Protein AF-A0A645FWE1-F1 (afdb_monomer_lite)

Foldseek 3Di:
DPDPPDPLLQAALVCVVPVDDDQLSVLSSVLSVLLCVQQPPCLSVVVCVVLPNVRSSVCNQVLNSDDPVSGDLQDDPLSVVLSSQSNDNDSVSHQPHPVSSVVSVVPDDWQKDWDADPVRAIWIDGPFWIKHWDWDDDPPQFTWIWIWIAGPPPRDIDTPVVLTDGRHHPVVNVVSVSVVSNVSGHD

InterPro domains:
  IPR011009 Protein kinase-like domain superfamily [SSF56112] (9-111)

pLDDT: mean 91.93, std 9.9, range [35.19, 98.38]

Sequence (187 aa):
MPNRLFYLPHVAPEVLRTGNVSVQTDIYQAGITAFRLLNGFGKIHDRFNSLGQAGFNRLIQQGKVIQSGDFFPFIPQSLKRVVKKAVHVDPASRFQSALEMRRALERLGYPGYWTCDSTGRFVGHNASYEFRFEAQPKGAGLFDFTAFKKNKATGRETRVGEYSTKNVLRRQSDELKRNFMQRVVTG

Secondary structure (DSSP, 8-state):
-----S-GGG--HHHHHH----HHHHHHHHHHHHHHHHH-SHHHHHHHHHHHHHHHHHHHHTT-SS-GGGS-TTS-HHHHHHHHHHT-SSGGGS-SSHHHHHHHHHT---SEEEEE-TTS-EEEEESSEEEEEEEEE-GGGEEEEEEEEEETTT--EEE-GGG-EEEEEHHHHHHHHHHHHHHHHH-

Structure (mmCIF, N/CA/C/O backbone):
data_AF-A0A645FWE1-F1
#
_entry.id   AF-A0A645FWE1-F1
#
loop_
_atom_site.group_PDB
_atom_site.id
_atom_site.type_symbol
_atom_site.label_atom_id
_atom_site.label_alt_id
_atom_site.label_comp_id
_atom_site.label_asym_id
_atom_site.label_entity_id
_atom_site.label_seq_id
_atom_site.pdbx_PDB_ins_code
_atom_site.Cartn_x
_atom_site.Cartn_y
_atom_site.Cartn_z
_atom_site.occupancy
_atom_site.B_iso_or_equiv
_atom_site.auth_seq_id
_atom_site.auth_comp_id
_atom_site.auth_asym_id
_atom_site.auth_atom_id
_atom_site.pdbx_PDB_model_num
ATOM 1 N N . MET A 1 1 ? 14.277 16.090 -33.000 1.00 35.19 1 MET A N 1
ATOM 2 C CA . MET A 1 1 ? 13.635 15.829 -31.691 1.00 35.19 1 MET A CA 1
ATOM 3 C C . MET A 1 1 ? 13.226 14.361 -31.671 1.00 35.19 1 MET A C 1
ATOM 5 O O . MET A 1 1 ? 12.405 14.017 -32.514 1.00 35.19 1 MET A O 1
ATOM 9 N N . PRO A 1 2 ? 13.779 13.462 -30.836 1.00 44.66 2 PRO A N 1
ATOM 10 C CA . PRO A 1 2 ? 13.262 12.103 -30.808 1.00 44.66 2 PRO A CA 1
ATOM 11 C C . PRO A 1 2 ? 11.881 12.079 -30.137 1.00 44.66 2 PRO A C 1
ATOM 13 O O . PRO A 1 2 ? 11.670 12.652 -29.069 1.00 44.66 2 PRO A O 1
ATOM 16 N N . ASN A 1 3 ? 10.961 11.430 -30.844 1.00 41.12 3 ASN A N 1
ATOM 17 C CA . ASN A 1 3 ? 9.559 11.147 -30.554 1.00 41.12 3 ASN A CA 1
ATOM 18 C C . ASN A 1 3 ? 9.250 10.856 -29.067 1.00 41.12 3 ASN A C 1
ATOM 20 O O . ASN A 1 3 ? 9.758 9.895 -28.486 1.00 41.12 3 ASN A O 1
ATOM 24 N N . ARG A 1 4 ? 8.348 11.641 -28.459 1.00 50.72 4 ARG A N 1
ATOM 25 C CA . ARG A 1 4 ? 7.748 11.367 -27.137 1.00 50.72 4 ARG A CA 1
ATOM 26 C C . ARG A 1 4 ? 6.701 10.248 -27.272 1.00 50.72 4 ARG A C 1
ATOM 28 O O . ARG A 1 4 ? 5.519 10.531 -27.403 1.00 50.72 4 ARG A O 1
ATOM 35 N N . LEU A 1 5 ? 7.126 8.986 -27.246 1.00 50.41 5 LEU A N 1
ATOM 36 C CA . LEU A 1 5 ? 6.215 7.824 -27.297 1.00 50.41 5 LEU A CA 1
ATOM 37 C C . LEU A 1 5 ? 5.966 7.156 -25.934 1.00 50.41 5 LEU A C 1
ATOM 39 O O . LEU A 1 5 ? 5.164 6.232 -25.848 1.00 50.41 5 LEU A O 1
ATOM 43 N N . PHE A 1 6 ? 6.601 7.625 -24.853 1.00 54.41 6 PHE A N 1
ATOM 44 C CA . PHE A 1 6 ? 6.499 6.984 -23.540 1.00 54.41 6 PHE A CA 1
AT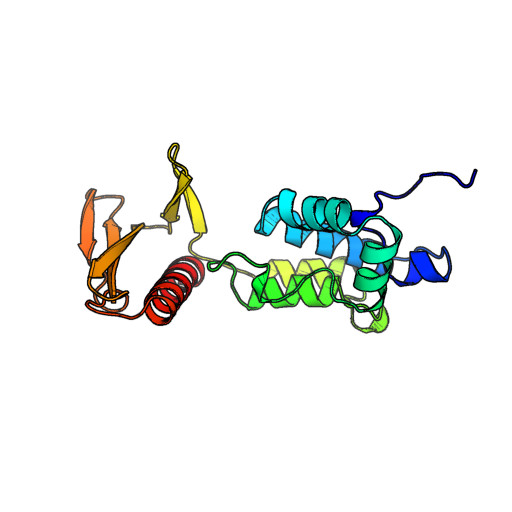OM 45 C C . PHE A 1 6 ? 6.059 7.956 -22.448 1.00 54.41 6 PHE A C 1
ATOM 47 O O . PHE A 1 6 ? 6.607 9.053 -22.306 1.00 54.41 6 PHE A O 1
ATOM 54 N N . TYR A 1 7 ? 5.098 7.523 -21.628 1.00 65.44 7 TYR A N 1
ATOM 55 C CA . TYR A 1 7 ? 4.747 8.205 -20.387 1.00 65.44 7 TYR A CA 1
ATOM 56 C C . TYR A 1 7 ? 5.925 8.071 -19.411 1.00 65.44 7 TYR A C 1
ATOM 58 O O . TYR A 1 7 ? 6.079 7.052 -18.737 1.00 65.44 7 TYR A O 1
ATOM 66 N N . LEU A 1 8 ? 6.786 9.095 -19.382 1.00 70.31 8 LEU A N 1
ATOM 67 C CA . LEU A 1 8 ? 8.080 9.108 -18.682 1.00 70.31 8 LEU A CA 1
ATOM 68 C C . LEU A 1 8 ? 8.052 8.549 -17.246 1.00 70.31 8 LEU A C 1
ATOM 70 O O . LEU A 1 8 ? 8.974 7.814 -16.897 1.00 70.31 8 LEU A O 1
ATOM 74 N N . PRO A 1 9 ? 7.008 8.792 -16.428 1.00 78.19 9 PRO A N 1
ATOM 75 C CA . PRO A 1 9 ? 6.950 8.238 -15.077 1.00 78.19 9 PRO A CA 1
ATOM 76 C C . PRO A 1 9 ? 6.857 6.706 -14.986 1.00 78.19 9 PRO A C 1
ATOM 78 O O . PRO A 1 9 ? 6.985 6.161 -13.893 1.00 78.19 9 PRO A O 1
ATOM 81 N N . HIS A 1 10 ? 6.573 6.009 -16.090 1.00 85.75 10 HIS A N 1
ATOM 82 C CA . HIS A 1 10 ? 6.402 4.551 -16.141 1.00 85.75 10 HIS A CA 1
ATOM 83 C C . HIS A 1 10 ? 7.544 3.833 -16.873 1.00 85.75 10 HIS A C 1
ATOM 85 O O . HIS A 1 10 ? 7.522 2.610 -16.988 1.00 85.75 10 HIS A O 1
ATOM 91 N N . VAL A 1 11 ? 8.526 4.567 -17.400 1.00 89.44 11 VAL A N 1
ATOM 92 C CA . VAL A 1 11 ? 9.573 3.984 -18.245 1.00 89.44 11 VAL A CA 1
ATOM 93 C C . VAL A 1 11 ? 10.424 2.995 -17.447 1.00 89.44 11 VAL A C 1
ATOM 95 O O . VAL A 1 11 ? 10.898 3.305 -16.354 1.00 89.44 11 VAL A O 1
ATOM 98 N N . ALA A 1 12 ? 10.639 1.809 -18.019 1.00 92.94 12 ALA A N 1
ATOM 99 C CA . ALA A 1 12 ? 11.478 0.785 -17.416 1.00 92.94 12 ALA A CA 1
ATOM 100 C C . ALA A 1 12 ? 12.981 1.119 -17.561 1.00 92.94 12 ALA A C 1
ATOM 102 O O . ALA A 1 12 ? 13.384 1.738 -18.554 1.00 92.94 12 ALA A O 1
ATOM 103 N N . PRO A 1 13 ? 13.838 0.690 -16.615 1.00 93.25 13 PRO A N 1
ATOM 104 C CA . PRO A 1 13 ? 15.275 0.976 -16.636 1.00 93.25 13 PRO A CA 1
ATOM 105 C C . PRO A 1 13 ? 15.982 0.585 -17.940 1.00 93.25 13 PRO A C 1
ATOM 107 O O . PRO A 1 13 ? 16.830 1.328 -18.438 1.00 93.25 13 PRO A O 1
ATOM 110 N N . GLU A 1 14 ? 15.627 -0.561 -18.522 1.00 93.00 14 GLU A N 1
ATOM 111 C CA . GLU A 1 14 ? 16.237 -1.075 -19.748 1.00 93.00 14 GLU A CA 1
ATOM 112 C C . GLU A 1 14 ? 15.886 -0.24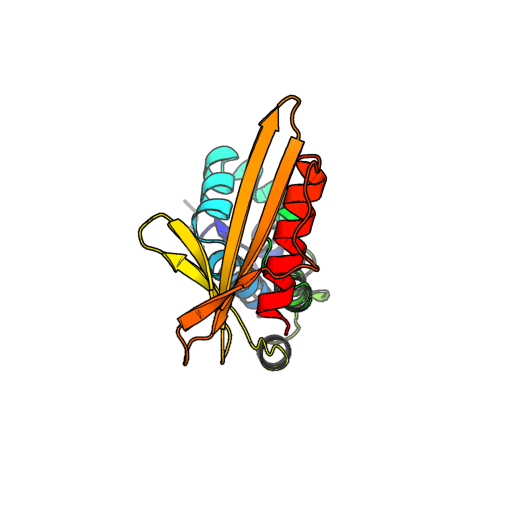7 -20.992 1.00 93.00 14 GLU A C 1
ATOM 114 O O . GLU A 1 14 ? 16.736 -0.094 -21.874 1.00 93.00 14 GLU A O 1
ATOM 119 N N . VAL A 1 15 ? 14.694 0.361 -21.026 1.00 92.12 15 VAL A N 1
ATOM 120 C CA . VAL A 1 15 ? 14.259 1.252 -22.113 1.00 92.12 15 VAL A CA 1
ATOM 121 C C . VAL A 1 15 ? 15.084 2.534 -22.096 1.00 92.12 15 VAL A C 1
ATOM 123 O O . VAL A 1 15 ? 15.530 2.986 -23.144 1.00 92.12 15 VAL A O 1
ATOM 126 N N . LEU A 1 16 ? 15.369 3.089 -20.913 1.00 88.69 16 LEU A N 1
ATOM 127 C CA . LEU A 1 16 ? 16.244 4.264 -20.793 1.00 88.69 16 LEU A CA 1
ATOM 128 C C . LEU A 1 16 ? 17.674 3.985 -21.270 1.00 88.69 16 LEU A C 1
ATOM 130 O O . LEU A 1 16 ? 18.339 4.897 -21.751 1.00 88.69 16 LEU A O 1
ATOM 134 N N . ARG A 1 17 ? 18.160 2.749 -21.098 1.00 86.56 17 ARG A N 1
ATOM 135 C CA . ARG A 1 17 ? 19.533 2.366 -21.449 1.00 86.56 17 ARG A CA 1
ATOM 136 C C . ARG A 1 17 ? 19.684 1.990 -22.921 1.00 86.56 17 ARG A C 1
ATOM 138 O O . ARG A 1 17 ? 20.694 2.322 -23.525 1.00 86.56 17 ARG A O 1
ATOM 145 N N . THR A 1 18 ? 18.726 1.241 -23.461 1.00 88.38 18 THR A N 1
ATOM 146 C CA . THR A 1 18 ? 18.868 0.567 -24.765 1.00 88.38 18 THR A CA 1
ATOM 147 C C . THR A 1 18 ? 17.783 0.931 -25.771 1.00 88.38 18 THR A C 1
ATOM 149 O O . THR A 1 18 ? 17.925 0.611 -26.942 1.00 88.38 18 THR A O 1
ATOM 152 N N . GLY A 1 19 ? 16.687 1.560 -25.336 1.00 86.25 19 GLY A N 1
ATOM 153 C CA . GLY A 1 19 ? 15.497 1.788 -26.162 1.00 86.25 19 GLY A CA 1
ATOM 154 C C . GLY A 1 19 ? 14.648 0.537 -26.414 1.00 86.25 19 GLY A C 1
ATOM 155 O O . GLY A 1 19 ? 13.550 0.654 -26.950 1.00 86.25 19 GLY A O 1
ATOM 156 N N . ASN A 1 20 ? 15.113 -0.647 -26.005 1.00 86.56 20 ASN A N 1
ATOM 157 C CA . ASN A 1 20 ? 14.432 -1.906 -26.277 1.00 86.56 20 ASN A CA 1
ATOM 158 C C . ASN A 1 20 ? 13.222 -2.097 -25.364 1.00 86.56 20 ASN A C 1
ATOM 160 O O . ASN A 1 20 ? 13.312 -1.924 -24.147 1.00 86.56 20 ASN A O 1
ATOM 164 N N . VAL A 1 21 ? 12.112 -2.520 -25.962 1.00 91.00 21 VAL A N 1
ATOM 165 C CA . VAL A 1 21 ? 10.866 -2.868 -25.274 1.00 91.00 21 VAL A CA 1
ATOM 166 C C . VAL A 1 21 ? 10.664 -4.377 -25.358 1.00 91.00 21 VAL A C 1
ATOM 168 O O . VAL A 1 21 ? 10.987 -5.008 -26.363 1.00 91.00 21 VAL A O 1
ATOM 171 N N . SER A 1 22 ? 10.146 -4.967 -24.286 1.00 93.44 22 SER A N 1
ATOM 172 C CA . SER A 1 22 ? 9.826 -6.393 -24.209 1.00 93.44 22 SER A CA 1
ATOM 173 C C . SER A 1 22 ? 8.645 -6.632 -23.268 1.00 93.44 22 SER A C 1
ATOM 175 O O . SER A 1 22 ? 8.206 -5.716 -22.574 1.00 93.44 22 SER A O 1
ATOM 177 N N . VAL A 1 23 ? 8.208 -7.888 -23.138 1.00 95.25 23 VAL A N 1
ATOM 178 C CA . VAL A 1 23 ? 7.228 -8.305 -22.115 1.00 95.25 23 VAL A CA 1
ATOM 179 C C . VAL A 1 23 ? 7.637 -7.841 -20.708 1.00 95.25 23 VAL A C 1
ATOM 181 O O . VAL A 1 23 ? 6.790 -7.466 -19.899 1.00 95.25 23 VAL A O 1
ATOM 184 N N . GLN A 1 24 ? 8.940 -7.797 -20.411 1.00 96.62 24 GLN A N 1
ATOM 185 C CA . GLN A 1 2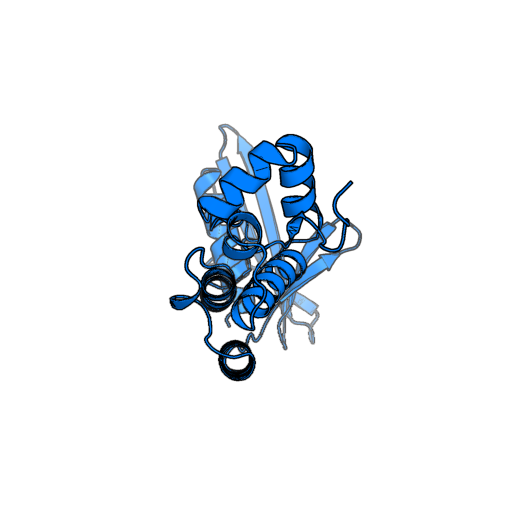4 ? 9.438 -7.340 -19.110 1.00 96.62 24 GLN A CA 1
ATOM 186 C C . GLN A 1 24 ? 9.224 -5.852 -18.867 1.00 96.62 24 GLN A C 1
ATOM 188 O O . GLN A 1 24 ? 9.059 -5.418 -17.721 1.00 96.62 24 GLN A O 1
ATOM 193 N N . THR A 1 25 ? 9.232 -5.070 -19.940 1.00 95.44 25 THR A N 1
ATOM 194 C CA . THR A 1 25 ? 8.949 -3.640 -19.905 1.00 95.44 25 THR A CA 1
ATOM 195 C C . THR A 1 25 ? 7.479 -3.406 -19.571 1.00 95.44 25 THR A C 1
ATOM 197 O O . THR A 1 25 ? 7.183 -2.596 -18.693 1.00 95.44 25 THR A O 1
ATOM 200 N N . ASP A 1 26 ? 6.566 -4.172 -20.172 1.00 95.50 26 ASP A N 1
ATOM 201 C CA . ASP A 1 26 ? 5.130 -4.084 -19.876 1.00 95.50 26 ASP A CA 1
ATOM 202 C C . ASP A 1 26 ? 4.821 -4.500 -18.432 1.00 95.50 26 ASP A C 1
ATOM 204 O O . ASP A 1 26 ? 4.034 -3.850 -17.743 1.00 95.50 26 ASP A O 1
ATOM 208 N N . ILE A 1 27 ? 5.497 -5.533 -17.919 1.00 98.06 27 ILE A N 1
ATOM 209 C CA . ILE A 1 27 ? 5.369 -5.972 -16.520 1.00 98.06 27 ILE A CA 1
ATOM 210 C C . ILE A 1 27 ? 5.823 -4.876 -15.549 1.00 98.06 27 ILE A C 1
ATOM 212 O O . ILE A 1 27 ? 5.151 -4.624 -14.545 1.00 98.06 27 ILE A O 1
ATOM 216 N N . TYR A 1 28 ? 6.914 -4.173 -15.861 1.00 97.12 28 TYR A N 1
ATOM 217 C CA . TYR A 1 28 ? 7.352 -3.020 -15.074 1.00 97.12 28 TYR A CA 1
ATOM 218 C C . TYR A 1 28 ? 6.291 -1.914 -15.062 1.00 97.12 28 TYR A C 1
ATOM 220 O O . TYR A 1 28 ? 5.902 -1.433 -13.993 1.00 97.12 28 TYR A O 1
ATOM 228 N N . GLN A 1 29 ? 5.765 -1.548 -16.234 1.00 95.44 29 GLN A N 1
ATOM 229 C CA . GLN A 1 29 ? 4.727 -0.522 -16.365 1.00 95.44 29 GLN A CA 1
ATOM 230 C C . GLN A 1 29 ? 3.434 -0.907 -15.630 1.00 95.44 29 GLN A C 1
ATOM 232 O O . GLN A 1 29 ? 2.817 -0.060 -14.972 1.00 95.44 29 GLN A O 1
ATOM 237 N N . ALA A 1 30 ? 3.047 -2.183 -15.674 1.00 96.44 30 ALA A N 1
ATOM 238 C CA . ALA A 1 30 ? 1.927 -2.720 -14.910 1.00 96.44 30 ALA A CA 1
ATOM 239 C C . ALA A 1 30 ? 2.175 -2.613 -13.396 1.00 96.44 30 ALA A C 1
ATOM 241 O O . ALA A 1 30 ? 1.278 -2.223 -12.650 1.00 96.44 30 ALA A O 1
ATOM 242 N N . GLY A 1 31 ? 3.400 -2.878 -12.933 1.00 96.38 31 GLY A N 1
ATOM 243 C CA . GLY A 1 31 ? 3.801 -2.698 -11.536 1.00 96.38 31 GLY A CA 1
ATOM 244 C C . GLY A 1 31 ? 3.715 -1.243 -11.060 1.00 96.38 31 GLY A C 1
ATOM 245 O O . GLY A 1 31 ? 3.151 -0.975 -9.996 1.00 96.38 31 GLY A O 1
ATOM 246 N N . ILE A 1 32 ? 4.205 -0.291 -11.862 1.00 94.94 32 ILE A N 1
ATOM 247 C CA . ILE A 1 32 ? 4.080 1.148 -11.575 1.00 94.94 32 ILE A CA 1
ATOM 248 C C . ILE A 1 32 ? 2.604 1.567 -11.536 1.00 94.94 32 ILE A C 1
ATOM 250 O O . ILE A 1 32 ? 2.179 2.293 -10.635 1.00 94.94 32 ILE A O 1
ATOM 254 N N . THR A 1 33 ? 1.800 1.067 -12.474 1.00 94.25 33 THR A N 1
ATOM 255 C CA . THR A 1 33 ? 0.357 1.332 -12.523 1.00 94.25 33 THR A CA 1
ATOM 256 C C . THR A 1 33 ? -0.347 0.797 -11.278 1.00 94.25 33 THR A C 1
ATOM 258 O O . THR A 1 33 ? -1.082 1.537 -10.625 1.00 94.25 33 THR A O 1
ATOM 261 N N . ALA A 1 34 ? -0.060 -0.443 -10.875 1.00 94.94 34 ALA A N 1
ATOM 262 C CA . ALA A 1 34 ? -0.588 -1.025 -9.646 1.00 94.94 34 ALA A CA 1
ATOM 263 C C . ALA A 1 34 ? -0.199 -0.194 -8.414 1.00 94.94 34 ALA A C 1
ATOM 265 O O . ALA A 1 34 ? -1.042 0.092 -7.568 1.00 94.94 34 ALA A O 1
ATOM 266 N N . PHE A 1 35 ? 1.050 0.273 -8.328 1.00 94.75 35 PHE A N 1
ATOM 267 C CA . PHE A 1 35 ? 1.468 1.161 -7.245 1.00 94.75 35 PHE A CA 1
ATOM 268 C C . PHE A 1 35 ? 0.636 2.452 -7.183 1.00 94.75 35 PHE A C 1
ATOM 270 O O . PHE A 1 35 ? 0.237 2.854 -6.086 1.00 94.75 35 PHE A O 1
ATOM 277 N N . ARG A 1 36 ? 0.359 3.086 -8.333 1.00 91.12 36 ARG A N 1
ATOM 278 C CA . ARG A 1 36 ? -0.465 4.308 -8.417 1.00 91.12 36 ARG A CA 1
ATOM 279 C C . ARG A 1 36 ? -1.897 4.053 -7.962 1.00 91.12 36 ARG A C 1
ATOM 281 O O . ARG A 1 36 ? -2.433 4.847 -7.198 1.00 91.12 36 ARG A O 1
ATOM 288 N N . LEU A 1 37 ? -2.492 2.934 -8.369 1.00 91.38 37 LEU A N 1
ATOM 289 C CA . LEU A 1 37 ? -3.842 2.559 -7.939 1.00 91.38 37 LEU A CA 1
ATOM 290 C C . LEU A 1 37 ? -3.923 2.356 -6.421 1.00 91.38 37 LEU A C 1
ATOM 292 O O . LEU A 1 37 ? -4.900 2.752 -5.796 1.00 91.38 37 LEU A O 1
ATOM 296 N N . LEU A 1 38 ? -2.876 1.793 -5.815 1.00 91.19 38 LEU A N 1
ATOM 297 C CA . LEU A 1 38 ? -2.847 1.521 -4.377 1.00 91.19 38 LEU A CA 1
ATOM 298 C C . LEU A 1 38 ? -2.550 2.747 -3.513 1.00 91.19 38 LEU A C 1
ATOM 300 O O . LEU A 1 38 ? -2.875 2.726 -2.331 1.00 91.19 38 LEU A O 1
ATOM 304 N N . ASN A 1 39 ? -1.896 3.777 -4.055 1.00 86.94 39 ASN A N 1
ATOM 305 C CA . ASN A 1 39 ? -1.374 4.909 -3.273 1.00 86.94 39 ASN A CA 1
ATOM 306 C C . ASN A 1 39 ? -1.882 6.281 -3.715 1.00 86.94 39 ASN A C 1
ATOM 308 O O . ASN A 1 39 ? -1.524 7.289 -3.103 1.00 86.94 39 ASN A O 1
ATOM 312 N N . GLY A 1 40 ? -2.695 6.324 -4.765 1.00 80.38 40 GLY A N 1
ATOM 313 C CA . GLY A 1 40 ? -3.059 7.548 -5.458 1.00 80.38 40 GLY A CA 1
ATOM 314 C C . GLY A 1 40 ? -2.018 7.968 -6.500 1.00 80.38 40 GLY A C 1
ATOM 315 O O . GLY A 1 40 ? -0.866 7.527 -6.518 1.00 80.38 40 GLY A O 1
ATOM 316 N N . PHE A 1 41 ? -2.445 8.856 -7.396 1.00 69.50 41 PHE A N 1
ATOM 317 C CA . PHE A 1 41 ? -1.658 9.265 -8.560 1.00 69.50 41 PHE A CA 1
ATOM 318 C C . PHE A 1 41 ? -0.511 10.236 -8.234 1.00 69.50 41 PHE A C 1
ATOM 320 O O . PHE A 1 41 ? 0.475 10.252 -8.971 1.00 69.50 41 PHE A O 1
ATOM 327 N N . GLY A 1 42 ? -0.625 11.005 -7.143 1.00 76.62 42 GLY A N 1
ATOM 328 C CA . GLY A 1 42 ? 0.273 12.123 -6.826 1.00 76.62 42 GLY A CA 1
ATOM 329 C C . GLY A 1 42 ? 1.726 11.710 -6.607 1.00 76.62 42 GLY A C 1
ATOM 330 O O . GLY A 1 42 ? 2.611 12.246 -7.253 1.00 76.62 42 GLY A O 1
ATOM 331 N N . LYS A 1 43 ? 2.000 10.670 -5.806 1.00 83.00 43 LYS A N 1
ATOM 332 C CA . LYS A 1 43 ? 3.368 10.391 -5.312 1.00 83.00 43 LYS A CA 1
ATOM 333 C C . LYS A 1 43 ? 4.445 10.279 -6.395 1.00 83.00 43 LYS A C 1
ATOM 335 O O . LYS A 1 43 ? 5.526 10.843 -6.247 1.00 83.00 43 LYS A O 1
ATOM 340 N N . ILE A 1 44 ? 4.175 9.528 -7.464 1.00 84.50 44 ILE A N 1
ATOM 341 C CA . ILE A 1 44 ? 5.146 9.354 -8.555 1.00 84.50 44 ILE A CA 1
ATOM 342 C C . ILE A 1 44 ? 5.277 10.645 -9.366 1.00 84.50 44 ILE A C 1
ATOM 344 O O . ILE A 1 44 ? 6.386 11.034 -9.724 1.00 84.50 44 ILE A O 1
ATOM 348 N N . HIS A 1 45 ? 4.155 11.309 -9.635 1.00 84.62 45 HIS A N 1
ATOM 349 C CA . HIS A 1 45 ? 4.119 12.557 -10.387 1.00 84.62 45 HIS A CA 1
ATOM 350 C C . HIS A 1 45 ? 4.837 13.691 -9.638 1.00 84.62 45 HIS A C 1
ATOM 352 O O . HIS A 1 45 ? 5.685 14.366 -10.210 1.00 84.62 45 HIS A O 1
ATOM 358 N N . ASP A 1 46 ? 4.591 13.833 -8.339 1.00 86.69 46 ASP A N 1
ATOM 359 C CA . ASP A 1 46 ? 5.216 14.842 -7.483 1.00 86.69 46 ASP A CA 1
ATOM 360 C C . ASP A 1 46 ? 6.729 14.619 -7.383 1.00 86.69 46 ASP A C 1
ATOM 362 O O . ASP A 1 46 ? 7.509 15.567 -7.449 1.00 86.69 46 ASP A O 1
ATOM 366 N N . ARG A 1 47 ? 7.165 13.352 -7.299 1.00 87.12 47 ARG A N 1
ATOM 367 C CA . ARG A 1 47 ? 8.588 12.978 -7.318 1.00 87.12 47 ARG A CA 1
ATOM 368 C C . ARG A 1 47 ? 9.239 13.258 -8.676 1.00 87.12 47 ARG A C 1
ATOM 370 O O . ARG A 1 47 ? 10.390 13.682 -8.717 1.00 87.12 47 ARG A O 1
ATOM 377 N N . PHE A 1 48 ? 8.524 13.036 -9.778 1.00 87.75 48 PHE A N 1
ATOM 378 C CA . PHE A 1 48 ? 8.998 13.404 -11.114 1.00 87.75 48 PHE A CA 1
ATOM 379 C C . PHE A 1 48 ? 9.147 14.925 -11.252 1.00 87.75 48 PHE A C 1
ATOM 381 O O . PHE A 1 48 ? 10.186 15.398 -11.708 1.00 87.75 48 PHE A O 1
ATOM 388 N N . ASN A 1 49 ? 8.153 15.689 -10.797 1.00 87.88 49 ASN A N 1
ATOM 389 C CA . ASN A 1 49 ? 8.161 17.147 -10.877 1.00 87.88 49 ASN A CA 1
ATOM 390 C C . ASN A 1 49 ? 9.249 17.779 -10.005 1.00 87.88 49 ASN A C 1
ATOM 392 O O . ASN A 1 49 ? 9.885 18.734 -10.437 1.00 87.88 49 ASN A O 1
ATOM 396 N N . SER A 1 50 ? 9.495 17.244 -8.806 1.00 90.62 50 SER A N 1
ATOM 397 C CA . SER A 1 50 ? 10.505 17.795 -7.896 1.00 90.62 50 SER A CA 1
ATOM 398 C C . SER A 1 50 ? 11.943 17.502 -8.330 1.00 90.62 50 SER A C 1
ATOM 400 O O . SER A 1 50 ? 12.823 18.336 -8.140 1.00 90.62 50 SER A O 1
ATOM 402 N N . LEU A 1 51 ? 12.200 16.330 -8.918 1.00 90.19 51 LEU A N 1
ATOM 403 C CA . LEU A 1 51 ? 13.545 15.913 -9.334 1.00 90.19 51 LEU A CA 1
ATOM 404 C C . LEU A 1 51 ? 13.886 16.300 -10.777 1.00 90.19 51 LEU A C 1
ATOM 406 O O . LEU A 1 51 ? 15.056 16.243 -11.174 1.00 90.19 51 LEU A O 1
ATOM 410 N N . GLY A 1 52 ? 12.868 16.609 -11.580 1.00 90.31 52 GLY A N 1
ATOM 411 C CA . GLY A 1 52 ? 12.981 16.705 -13.026 1.00 90.31 52 GLY A CA 1
ATOM 412 C C . GLY A 1 52 ? 13.362 15.371 -13.679 1.00 90.31 52 GLY A C 1
ATOM 413 O O . GLY A 1 52 ? 13.612 14.349 -13.032 1.00 90.31 52 GLY A O 1
ATOM 414 N N . GLN A 1 53 ? 13.446 15.376 -15.009 1.00 88.94 53 GLN A N 1
ATOM 415 C CA . GLN A 1 53 ? 13.672 14.153 -15.782 1.00 88.94 53 GLN A CA 1
ATOM 416 C C . GLN A 1 53 ? 15.012 13.474 -15.458 1.00 88.94 53 GLN A C 1
ATOM 418 O O . GLN A 1 53 ? 15.056 12.262 -15.260 1.00 88.94 53 GLN A O 1
ATOM 423 N N . ALA A 1 54 ? 16.105 14.237 -15.365 1.00 90.19 54 ALA A N 1
ATOM 424 C CA . ALA A 1 54 ? 17.427 13.674 -15.091 1.00 90.19 54 ALA A CA 1
ATOM 425 C C . ALA A 1 54 ? 17.499 13.015 -13.704 1.00 90.19 54 ALA A C 1
ATOM 427 O O . ALA A 1 54 ? 18.030 11.911 -13.574 1.00 90.19 54 ALA A O 1
ATOM 428 N N . GLY A 1 55 ? 16.944 13.660 -12.672 1.00 92.12 55 GLY A N 1
ATOM 429 C CA . GLY A 1 55 ? 16.907 13.108 -11.320 1.00 92.12 55 GLY A CA 1
ATOM 430 C C . GLY A 1 55 ? 16.007 11.876 -11.222 1.00 92.12 55 GLY A C 1
ATOM 431 O O . GLY A 1 55 ? 16.402 10.867 -10.636 1.00 92.12 55 GLY A O 1
ATOM 432 N N . PHE A 1 56 ? 14.839 11.909 -11.866 1.00 91.81 56 PHE A N 1
ATOM 433 C CA . PHE A 1 56 ? 13.926 10.768 -11.892 1.00 91.81 56 PHE A CA 1
ATOM 434 C C . PHE A 1 56 ? 14.522 9.560 -12.629 1.00 91.81 56 PHE A C 1
ATOM 436 O O . PHE A 1 56 ? 14.460 8.439 -12.125 1.00 91.81 56 PHE A O 1
ATOM 443 N N . ASN A 1 57 ? 15.201 9.780 -13.760 1.00 91.56 57 ASN A N 1
ATOM 444 C CA . ASN A 1 57 ? 15.903 8.722 -14.489 1.00 91.56 57 ASN A CA 1
ATOM 445 C C . ASN A 1 57 ? 16.962 8.029 -13.617 1.00 91.56 57 ASN A C 1
ATOM 447 O O . ASN A 1 57 ? 17.090 6.806 -13.668 1.00 91.56 57 ASN A O 1
ATOM 451 N N . ARG A 1 58 ? 17.683 8.774 -12.764 1.00 92.81 58 ARG A N 1
ATOM 452 C CA . ARG A 1 58 ? 18.624 8.173 -11.801 1.00 92.81 58 ARG A CA 1
ATOM 453 C C . ARG A 1 58 ? 17.906 7.272 -10.794 1.00 92.81 58 ARG A C 1
ATOM 455 O O . ARG A 1 58 ? 18.412 6.195 -10.497 1.00 92.81 58 ARG A O 1
ATOM 462 N N . LEU A 1 59 ? 16.729 7.661 -10.295 1.00 92.31 59 LEU A N 1
ATOM 463 C CA . LEU A 1 59 ? 15.944 6.807 -9.391 1.00 92.31 59 LEU A CA 1
ATOM 464 C C . LEU A 1 59 ? 15.459 5.523 -10.065 1.00 92.31 59 LEU A C 1
ATOM 466 O O . LEU A 1 59 ? 15.499 4.468 -9.428 1.00 92.31 59 LEU A O 1
ATOM 470 N N . ILE A 1 60 ? 15.029 5.607 -11.330 1.00 92.44 60 ILE A N 1
ATOM 471 C CA . ILE A 1 60 ? 14.660 4.438 -12.141 1.00 92.44 60 ILE A CA 1
ATOM 472 C C . ILE A 1 60 ? 15.839 3.464 -12.210 1.00 92.44 60 ILE A C 1
ATOM 474 O O . ILE A 1 60 ? 15.694 2.308 -11.818 1.00 92.44 60 ILE A O 1
ATOM 478 N N . GLN A 1 61 ? 17.018 3.942 -12.621 1.00 91.50 61 GLN A N 1
ATOM 479 C CA . GLN A 1 61 ? 18.223 3.111 -12.741 1.00 91.50 61 GLN A CA 1
ATOM 480 C C . GLN A 1 61 ? 18.685 2.514 -11.403 1.00 91.50 61 GLN A C 1
ATOM 482 O O . GLN A 1 61 ? 19.271 1.439 -11.373 1.00 91.50 61 GLN A O 1
ATOM 487 N N . GLN A 1 62 ? 18.402 3.180 -10.282 1.00 92.38 62 GLN A N 1
ATOM 488 C CA . GLN A 1 62 ? 18.733 2.680 -8.944 1.00 92.38 62 GLN A CA 1
ATOM 489 C C . GLN A 1 62 ? 17.668 1.741 -8.354 1.00 92.38 62 GLN A C 1
ATOM 491 O O . GLN A 1 62 ? 17.848 1.260 -7.236 1.00 92.38 62 GLN A O 1
ATOM 496 N N . GLY A 1 63 ? 16.536 1.523 -9.034 1.00 90.19 63 GLY A N 1
ATOM 497 C CA . GLY A 1 63 ? 15.412 0.759 -8.479 1.00 90.19 63 GLY A CA 1
ATOM 498 C C . GLY A 1 63 ? 14.757 1.430 -7.264 1.00 90.19 63 GLY A C 1
ATOM 499 O O . GLY A 1 63 ? 14.159 0.758 -6.427 1.00 90.19 63 GLY A O 1
ATOM 500 N N . LYS A 1 64 ? 14.876 2.758 -7.139 1.00 90.75 64 LYS A N 1
ATOM 501 C CA . LYS A 1 64 ? 14.395 3.543 -5.984 1.00 90.75 64 LYS A CA 1
ATOM 502 C C . LYS A 1 64 ? 13.119 4.335 -6.267 1.00 90.75 64 LYS A C 1
ATOM 504 O O . LYS A 1 64 ? 12.734 5.184 -5.469 1.00 90.75 64 LYS A O 1
ATOM 509 N N . VAL A 1 65 ? 12.452 4.062 -7.389 1.00 89.12 65 VAL A N 1
ATOM 510 C CA . VAL A 1 65 ? 11.191 4.729 -7.764 1.00 89.12 65 VAL A CA 1
ATOM 511 C C . VAL A 1 65 ? 10.112 4.485 -6.713 1.00 89.12 65 VAL A C 1
ATOM 513 O O . VAL A 1 65 ? 9.423 5.425 -6.325 1.00 89.12 65 VAL A O 1
ATOM 516 N N . ILE A 1 66 ? 10.009 3.242 -6.228 1.00 90.81 66 ILE A N 1
ATOM 517 C CA . ILE A 1 66 ? 9.066 2.820 -5.190 1.00 90.81 66 ILE A CA 1
ATOM 518 C C . ILE A 1 66 ? 9.842 2.272 -3.993 1.00 90.81 66 ILE A C 1
ATOM 520 O O . ILE A 1 66 ? 10.594 1.305 -4.105 1.00 90.81 66 ILE A O 1
ATOM 524 N N . GLN A 1 67 ? 9.595 2.841 -2.819 1.00 87.69 67 GLN A N 1
ATOM 525 C CA . GLN A 1 67 ? 10.159 2.402 -1.547 1.00 87.69 67 GLN A CA 1
ATOM 526 C C . GLN A 1 67 ? 9.074 1.813 -0.636 1.00 87.69 67 GLN A C 1
ATOM 528 O O . GLN A 1 67 ? 7.884 2.081 -0.782 1.00 87.69 67 GLN A O 1
ATOM 533 N N . SER A 1 68 ? 9.469 0.996 0.350 1.00 84.00 68 SER A N 1
ATOM 534 C CA . SER A 1 68 ? 8.520 0.357 1.284 1.00 84.00 68 SER A CA 1
ATOM 535 C C . SER A 1 68 ? 7.621 1.360 2.016 1.00 84.00 68 SER A C 1
ATOM 537 O O . SER A 1 68 ? 6.453 1.060 2.257 1.00 84.00 68 SER A O 1
ATOM 539 N N . GLY A 1 69 ? 8.177 2.523 2.372 1.00 86.06 69 GLY A N 1
ATOM 540 C CA . GLY A 1 69 ? 7.468 3.603 3.060 1.00 86.06 69 GLY A CA 1
ATOM 541 C C . GLY A 1 69 ? 6.524 4.400 2.160 1.00 86.06 69 GLY A C 1
ATOM 542 O O . GLY A 1 69 ? 5.691 5.142 2.668 1.00 86.06 69 GLY A O 1
ATOM 543 N N . ASP A 1 70 ? 6.600 4.221 0.838 1.00 89.81 70 ASP A N 1
ATOM 544 C CA . ASP A 1 70 ? 5.711 4.917 -0.089 1.00 89.81 70 ASP A CA 1
ATOM 545 C C . ASP A 1 70 ? 4.299 4.302 -0.109 1.00 89.81 70 ASP A C 1
ATOM 547 O O . ASP A 1 70 ? 3.367 4.937 -0.602 1.00 89.81 70 ASP A O 1
ATOM 551 N N . PHE A 1 71 ? 4.110 3.097 0.441 1.00 92.88 71 PHE A N 1
ATOM 552 C CA . PHE A 1 71 ? 2.805 2.440 0.491 1.00 92.88 71 PHE A CA 1
ATOM 553 C C . PHE A 1 71 ? 1.924 2.955 1.633 1.00 92.88 71 PHE A C 1
ATOM 555 O O . PHE A 1 71 ? 2.414 3.166 2.744 1.00 92.88 71 PHE A O 1
ATOM 562 N N . PHE A 1 72 ? 0.610 3.055 1.412 1.00 91.50 72 PHE A N 1
ATOM 563 C CA . PHE A 1 72 ? -0.331 3.299 2.501 1.00 91.50 72 PHE A CA 1
ATOM 564 C C . PHE A 1 72 ? -0.228 2.212 3.591 1.00 91.50 72 PHE A C 1
ATOM 566 O O . PHE A 1 72 ? 0.060 1.045 3.289 1.00 91.50 72 PHE A O 1
ATOM 573 N N . PRO A 1 73 ? -0.481 2.562 4.870 1.00 92.06 73 PRO A N 1
ATOM 574 C CA . PRO A 1 73 ? -0.287 1.647 5.995 1.00 92.06 73 PRO A CA 1
ATOM 575 C C . PRO A 1 73 ? -1.086 0.344 5.881 1.00 92.06 73 PRO A C 1
ATOM 577 O O . PRO A 1 73 ? -0.563 -0.714 6.229 1.00 92.06 73 PRO A O 1
ATOM 580 N N . PHE A 1 74 ? -2.307 0.417 5.341 1.00 93.75 74 PHE A N 1
ATOM 581 C CA . PHE A 1 74 ? -3.220 -0.718 5.185 1.00 93.75 74 PHE A CA 1
ATOM 582 C C . PHE A 1 74 ? -2.823 -1.706 4.082 1.00 93.75 74 PHE A C 1
ATOM 584 O O . PHE A 1 74 ? -3.367 -2.805 4.048 1.00 93.75 74 PHE A O 1
ATOM 591 N N . ILE A 1 75 ? -1.891 -1.359 3.184 1.00 94.75 75 ILE A N 1
ATOM 592 C CA . ILE A 1 75 ? -1.502 -2.252 2.085 1.00 94.75 75 ILE A CA 1
ATOM 593 C C . ILE A 1 75 ? -0.744 -3.468 2.653 1.00 94.75 75 ILE A C 1
ATOM 595 O O . ILE A 1 75 ? 0.312 -3.280 3.275 1.00 94.75 75 ILE A O 1
ATOM 599 N N . PRO A 1 76 ? -1.213 -4.711 2.430 1.00 94.69 76 PRO A N 1
ATOM 600 C CA . PRO A 1 76 ? -0.564 -5.907 2.964 1.00 94.69 76 PRO A CA 1
ATOM 601 C C . PRO A 1 76 ? 0.784 -6.210 2.305 1.00 94.69 76 PRO A C 1
ATOM 603 O O . PRO A 1 76 ? 1.030 -5.893 1.137 1.00 94.69 76 PRO A O 1
ATOM 606 N N . GLN A 1 77 ? 1.660 -6.906 3.034 1.00 94.38 77 GLN A N 1
ATOM 607 C CA . GLN A 1 77 ? 2.999 -7.249 2.547 1.00 94.38 77 GLN A CA 1
ATOM 608 C C . GLN A 1 77 ? 2.979 -8.178 1.321 1.00 94.38 77 GLN A C 1
ATOM 610 O O . GLN A 1 77 ? 3.886 -8.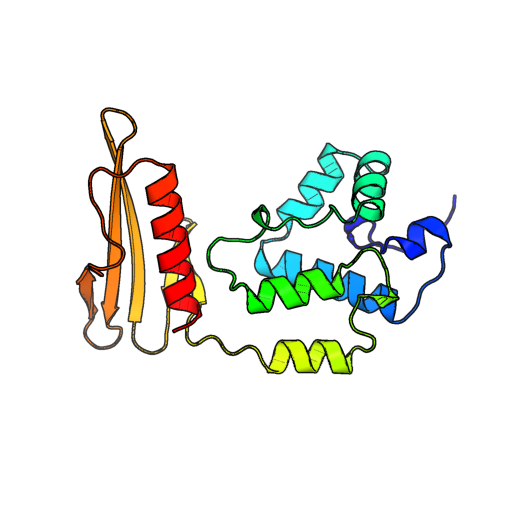119 0.493 1.00 94.38 77 GLN A O 1
ATOM 615 N N . SER A 1 78 ? 1.964 -9.035 1.171 1.00 95.50 78 SER A N 1
ATOM 616 C CA . SER A 1 78 ? 1.792 -9.874 -0.025 1.00 95.50 78 SER A CA 1
ATOM 617 C C . SER A 1 78 ? 1.593 -9.036 -1.292 1.00 95.50 78 SER A C 1
ATOM 619 O O . SER A 1 78 ? 2.314 -9.245 -2.265 1.00 95.50 78 SER A O 1
ATOM 621 N N . LEU A 1 79 ? 0.732 -8.017 -1.253 1.00 95.88 79 LEU A N 1
ATOM 622 C CA . LEU A 1 79 ? 0.518 -7.110 -2.382 1.00 95.88 79 LEU A CA 1
ATOM 623 C C . LEU A 1 79 ? 1.746 -6.236 -2.669 1.00 95.88 79 LEU A C 1
ATOM 625 O O . LEU A 1 79 ? 2.143 -6.086 -3.825 1.00 95.88 79 LEU A O 1
ATOM 629 N N . LYS A 1 80 ? 2.426 -5.734 -1.625 1.00 96.06 80 LYS A N 1
ATOM 630 C CA . LYS A 1 80 ? 3.700 -5.002 -1.788 1.00 96.06 80 LYS A CA 1
ATOM 631 C C . LYS A 1 80 ? 4.752 -5.841 -2.509 1.00 96.06 80 LYS A C 1
ATOM 633 O O . LYS A 1 80 ? 5.482 -5.304 -3.338 1.00 96.06 80 LYS A O 1
ATOM 638 N N . ARG A 1 81 ? 4.844 -7.141 -2.201 1.00 96.56 81 ARG A N 1
ATOM 639 C CA . ARG A 1 81 ? 5.786 -8.064 -2.856 1.00 96.56 81 ARG A CA 1
ATOM 640 C C . ARG A 1 81 ? 5.491 -8.220 -4.345 1.00 96.56 81 ARG A C 1
ATOM 642 O O . ARG A 1 81 ? 6.432 -8.169 -5.128 1.00 96.56 81 ARG A O 1
ATOM 649 N N . VAL A 1 82 ? 4.219 -8.343 -4.733 1.00 97.69 82 VAL A N 1
ATOM 650 C CA . VAL A 1 82 ? 3.828 -8.411 -6.152 1.00 97.69 82 VAL A CA 1
ATOM 651 C C . VAL A 1 82 ? 4.262 -7.144 -6.887 1.00 97.69 82 VAL A C 1
ATOM 653 O O . VAL A 1 82 ? 4.974 -7.232 -7.883 1.00 97.69 82 VAL A O 1
ATOM 656 N N . VAL A 1 83 ? 3.923 -5.967 -6.352 1.00 97.25 83 VAL A N 1
ATOM 657 C CA . VAL A 1 83 ? 4.310 -4.682 -6.956 1.00 97.25 83 VAL A CA 1
ATOM 658 C C . VAL A 1 83 ? 5.830 -4.564 -7.070 1.00 97.25 83 VAL A C 1
ATOM 660 O O . VAL A 1 83 ? 6.343 -4.282 -8.147 1.00 97.25 83 VAL A O 1
ATOM 663 N N . LYS A 1 84 ? 6.566 -4.836 -5.986 1.00 96.75 84 LYS A N 1
ATOM 664 C CA . LYS A 1 84 ? 8.033 -4.741 -5.967 1.00 96.75 84 LYS A CA 1
ATOM 665 C C . LYS A 1 84 ? 8.722 -5.708 -6.923 1.00 96.75 84 LYS A C 1
ATOM 667 O O . LYS A 1 84 ? 9.721 -5.326 -7.519 1.00 96.75 84 LYS A O 1
ATOM 672 N N . LYS A 1 85 ? 8.202 -6.930 -7.075 1.00 97.56 85 LYS A N 1
ATOM 673 C CA . LYS A 1 85 ? 8.717 -7.887 -8.060 1.00 97.56 85 LYS A CA 1
ATOM 674 C C . LYS A 1 85 ? 8.508 -7.361 -9.479 1.00 97.56 85 LYS A C 1
ATOM 676 O O . LYS A 1 85 ? 9.440 -7.381 -10.269 1.00 97.56 85 LYS A O 1
ATOM 681 N N . ALA A 1 86 ? 7.321 -6.837 -9.786 1.00 97.88 86 ALA A N 1
ATOM 682 C CA . ALA A 1 86 ? 7.033 -6.271 -11.103 1.00 97.88 86 ALA A CA 1
ATOM 683 C C . ALA A 1 86 ? 7.955 -5.086 -11.448 1.00 97.88 86 ALA A C 1
ATOM 685 O O . ALA A 1 86 ? 8.434 -4.997 -12.573 1.00 97.88 86 ALA A O 1
ATOM 686 N N . VAL A 1 87 ? 8.261 -4.218 -10.476 1.00 96.75 87 VAL A N 1
ATOM 687 C CA . VAL A 1 87 ? 9.094 -3.017 -10.687 1.00 96.75 87 VAL A CA 1
ATOM 688 C C . VAL A 1 87 ? 10.586 -3.216 -10.398 1.00 96.75 87 VAL A C 1
ATOM 690 O O . VAL A 1 87 ? 11.312 -2.241 -10.192 1.00 96.75 87 VAL A O 1
ATOM 693 N N . HIS A 1 88 ? 11.060 -4.462 -10.336 1.00 96.69 88 HIS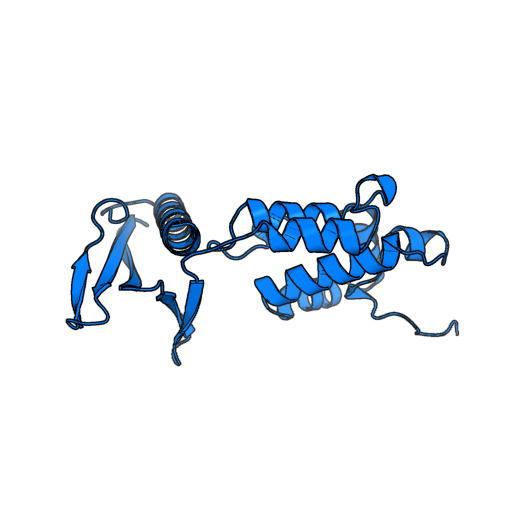 A N 1
ATOM 694 C CA . HIS A 1 88 ? 12.467 -4.728 -10.059 1.00 96.69 88 HIS A CA 1
ATOM 695 C C . HIS A 1 88 ? 13.371 -4.135 -11.153 1.00 96.69 88 HIS A C 1
ATOM 697 O O . HIS A 1 88 ? 13.013 -4.144 -12.331 1.00 96.69 88 HIS A O 1
ATOM 703 N N . VAL A 1 89 ? 14.543 -3.606 -10.780 1.00 95.44 89 VAL A N 1
ATOM 704 C CA . VAL A 1 89 ? 15.440 -2.939 -11.741 1.00 95.44 89 VAL A CA 1
ATOM 705 C C . VAL A 1 89 ? 15.927 -3.909 -12.819 1.00 95.44 89 VAL A C 1
ATOM 707 O O . VAL A 1 89 ? 15.825 -3.609 -14.005 1.00 95.44 89 VAL A O 1
ATOM 710 N N . ASP A 1 90 ? 16.362 -5.096 -12.402 1.00 95.31 90 ASP A N 1
ATOM 711 C CA . ASP A 1 90 ? 16.736 -6.201 -13.282 1.00 95.31 90 ASP A CA 1
ATOM 712 C C . ASP A 1 90 ? 15.482 -6.907 -13.854 1.00 95.31 90 ASP A C 1
ATOM 714 O O . ASP A 1 90 ? 14.688 -7.427 -13.059 1.00 95.31 90 ASP A O 1
ATOM 718 N N . PRO A 1 91 ? 15.304 -6.951 -15.194 1.00 95.81 91 PRO A N 1
ATOM 719 C CA . PRO A 1 91 ? 14.207 -7.653 -15.865 1.00 95.81 91 PRO A CA 1
ATOM 720 C C . PRO A 1 91 ? 14.111 -9.152 -15.550 1.00 95.81 91 PRO A C 1
ATOM 722 O O . PRO A 1 91 ? 13.004 -9.686 -15.481 1.00 95.81 91 PRO A O 1
ATOM 725 N N . ALA A 1 92 ? 15.233 -9.843 -15.324 1.00 96.62 92 ALA A N 1
ATOM 726 C CA . ALA A 1 92 ? 15.218 -11.279 -15.023 1.00 96.62 92 ALA A CA 1
ATOM 727 C C . ALA A 1 92 ? 14.605 -11.580 -13.642 1.00 96.62 92 ALA A C 1
ATOM 729 O O . ALA A 1 92 ? 14.029 -12.641 -13.419 1.00 96.62 92 ALA A O 1
ATOM 730 N N . SER A 1 93 ? 14.653 -10.609 -12.731 1.00 97.50 93 SER A N 1
ATOM 731 C CA . SER A 1 93 ? 14.041 -10.698 -11.402 1.00 97.50 93 SER A CA 1
ATOM 732 C C . SER A 1 93 ? 12.543 -10.337 -11.373 1.00 97.50 93 SER A C 1
ATOM 734 O O . SER A 1 93 ? 11.908 -10.414 -10.316 1.00 97.50 93 SER A O 1
ATOM 736 N N . ARG A 1 94 ? 11.953 -9.928 -12.508 1.00 97.75 94 ARG A N 1
ATOM 737 C CA . ARG A 1 94 ? 10.517 -9.611 -12.620 1.00 97.75 94 ARG A CA 1
ATOM 738 C C . ARG A 1 94 ? 9.682 -10.876 -12.852 1.00 97.75 94 ARG A C 1
ATOM 740 O O . ARG A 1 94 ? 10.195 -11.994 -12.897 1.00 97.75 94 ARG A O 1
ATOM 747 N N . PHE A 1 95 ? 8.363 -10.719 -12.963 1.00 98.38 95 PHE A N 1
ATOM 748 C CA . PHE A 1 95 ? 7.524 -11.785 -13.522 1.00 98.38 95 PHE A CA 1
ATOM 749 C C . PHE A 1 95 ? 7.947 -12.044 -14.969 1.00 98.38 95 PHE A C 1
ATOM 751 O O . PHE A 1 95 ? 8.203 -11.099 -15.695 1.00 98.38 95 PHE A O 1
ATOM 758 N N . GLN A 1 96 ? 8.023 -13.300 -15.396 1.00 97.88 96 GLN A N 1
ATOM 759 C CA . GLN A 1 96 ? 8.486 -13.651 -16.742 1.00 97.88 96 GLN A CA 1
ATOM 760 C C . GLN A 1 96 ? 7.363 -13.672 -17.783 1.00 97.88 96 GLN A C 1
ATOM 762 O O . GLN A 1 96 ? 7.610 -13.773 -18.981 1.00 97.88 96 GLN A O 1
ATOM 767 N N . SER A 1 97 ? 6.112 -13.547 -17.339 1.00 98.12 97 SER A N 1
ATOM 768 C CA . SER A 1 97 ? 4.948 -13.406 -18.209 1.00 98.12 97 SER A CA 1
ATOM 769 C C . SER A 1 97 ? 3.802 -12.686 -17.501 1.00 98.12 97 SER A C 1
ATOM 771 O O . SER A 1 97 ? 3.702 -12.693 -16.269 1.00 98.12 97 SER A O 1
ATOM 773 N N . ALA A 1 98 ? 2.874 -12.137 -18.288 1.00 97.31 98 ALA A N 1
ATOM 774 C CA . ALA A 1 98 ? 1.621 -11.590 -17.770 1.00 97.31 98 ALA A CA 1
ATOM 775 C C . ALA A 1 98 ? 0.805 -12.645 -16.998 1.00 97.31 98 ALA A C 1
ATOM 777 O O . ALA A 1 98 ? 0.210 -12.334 -15.968 1.00 97.31 98 ALA A O 1
ATOM 778 N N . LEU A 1 99 ? 0.825 -13.909 -17.443 1.00 98.19 99 LEU A N 1
ATOM 779 C CA . LEU A 1 99 ? 0.148 -15.016 -16.762 1.00 98.19 99 LEU A CA 1
ATOM 780 C C . LEU A 1 99 ? 0.716 -15.266 -15.358 1.00 98.19 99 LEU A C 1
ATOM 782 O O . LEU A 1 99 ? -0.045 -15.508 -14.422 1.00 98.19 99 LEU A O 1
ATOM 786 N N . GLU A 1 100 ? 2.039 -15.197 -15.187 1.00 98.31 100 GLU A N 1
ATOM 787 C CA . GLU A 1 100 ? 2.673 -15.354 -13.874 1.00 98.31 100 GLU A CA 1
ATOM 788 C C . GLU A 1 100 ? 2.251 -14.230 -12.918 1.00 98.31 100 GLU A C 1
ATOM 790 O O . GLU A 1 100 ? 1.858 -14.502 -11.780 1.00 98.31 100 GLU A O 1
ATOM 795 N N . MET A 1 101 ? 2.269 -12.979 -13.394 1.00 98.31 101 MET A N 1
ATOM 796 C CA . MET A 1 101 ? 1.819 -11.824 -12.613 1.00 98.31 101 MET A CA 1
ATOM 797 C C . MET A 1 101 ? 0.333 -11.937 -12.250 1.00 98.31 101 MET A C 1
ATOM 799 O O . MET A 1 101 ? -0.028 -11.741 -11.089 1.00 98.31 101 MET A O 1
ATOM 803 N N . ARG A 1 102 ? -0.523 -12.329 -13.205 1.00 97.88 102 ARG A N 1
ATOM 804 C CA . ARG A 1 102 ? -1.956 -12.566 -12.977 1.00 97.88 102 ARG A CA 1
ATOM 805 C C . ARG A 1 102 ? -2.180 -13.607 -11.884 1.00 97.88 102 ARG A C 1
ATOM 807 O O . ARG A 1 102 ? -2.871 -13.326 -10.914 1.00 97.88 102 ARG A O 1
ATOM 814 N N . ARG A 1 103 ? -1.518 -14.766 -11.970 1.00 98.19 103 ARG A N 1
ATOM 815 C CA . ARG A 1 103 ? -1.595 -15.825 -10.945 1.00 98.19 103 ARG A CA 1
ATOM 816 C C . ARG A 1 103 ? -1.101 -15.360 -9.576 1.00 98.19 103 ARG A C 1
ATOM 818 O O . ARG A 1 103 ? -1.549 -15.867 -8.552 1.00 98.19 103 ARG A O 1
ATOM 825 N N . ALA A 1 104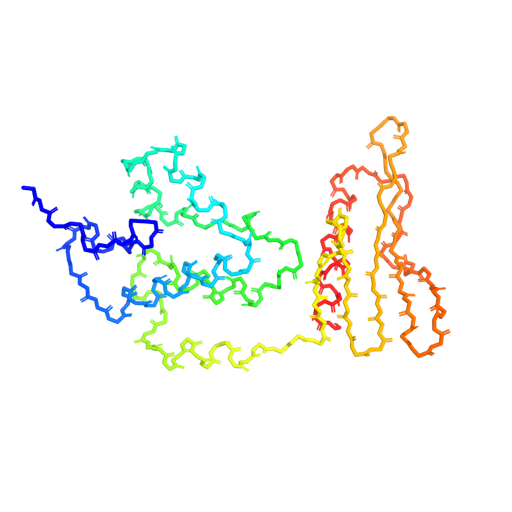 ? -0.126 -14.454 -9.517 1.00 97.94 104 ALA A N 1
ATOM 826 C CA . ALA A 1 104 ? 0.330 -13.887 -8.249 1.00 97.94 104 ALA A CA 1
ATOM 827 C C . ALA A 1 104 ? -0.731 -12.975 -7.617 1.00 97.94 104 ALA A C 1
ATOM 829 O O . ALA A 1 104 ? -0.903 -13.014 -6.402 1.00 97.94 104 ALA A O 1
ATOM 830 N N . LEU A 1 105 ? -1.457 -12.208 -8.437 1.00 96.75 105 LEU A N 1
ATOM 831 C CA . LEU A 1 105 ? -2.578 -11.371 -8.006 1.00 96.75 105 LEU A CA 1
ATOM 832 C C . LEU A 1 105 ? -3.808 -12.202 -7.613 1.00 96.75 105 LEU A C 1
ATOM 834 O O . LEU A 1 105 ? -4.400 -11.928 -6.579 1.00 96.75 105 LEU A O 1
ATOM 838 N N . GLU A 1 106 ? -4.150 -13.246 -8.372 1.00 96.94 106 GLU A N 1
ATOM 839 C CA . GLU A 1 106 ? -5.291 -14.145 -8.099 1.00 96.94 106 GLU A CA 1
ATOM 840 C C . GLU A 1 106 ? -5.169 -14.880 -6.755 1.00 96.94 106 GLU A C 1
ATOM 842 O O . GLU A 1 106 ? -6.171 -15.241 -6.148 1.00 96.94 106 GLU A O 1
ATOM 847 N N . ARG A 1 107 ? -3.943 -15.091 -6.262 1.00 96.06 107 ARG A N 1
ATOM 848 C CA . ARG A 1 107 ? -3.701 -15.679 -4.934 1.00 96.06 107 ARG A CA 1
ATOM 849 C C . ARG A 1 107 ? -3.940 -14.701 -3.784 1.00 96.06 107 ARG A C 1
ATOM 851 O O . ARG A 1 107 ? -3.877 -15.107 -2.625 1.00 96.06 107 ARG A O 1
ATOM 858 N N . LEU A 1 108 ? -4.137 -13.417 -4.073 1.00 95.56 108 LEU A N 1
ATOM 859 C CA . LEU A 1 108 ? -4.431 -12.419 -3.056 1.00 95.56 108 LEU A CA 1
ATOM 860 C C . LEU A 1 108 ? -5.932 -12.440 -2.762 1.00 95.56 108 LEU A C 1
ATOM 862 O O . LEU A 1 108 ? -6.751 -12.226 -3.649 1.00 95.56 108 LEU A O 1
ATOM 866 N N . GLY A 1 109 ? -6.281 -12.656 -1.498 1.00 93.75 109 GLY A N 1
ATOM 867 C CA . GLY A 1 109 ? -7.645 -12.550 -0.995 1.00 93.75 109 GLY A CA 1
ATOM 868 C C . GLY A 1 109 ? -7.641 -11.733 0.286 1.00 93.75 109 GLY A C 1
ATOM 869 O O . GLY A 1 109 ? -6.877 -12.034 1.204 1.00 93.75 109 GLY A O 1
ATOM 870 N N . TYR A 1 110 ? -8.464 -10.686 0.333 1.00 95.69 110 TYR A N 1
ATOM 871 C CA . TYR A 1 110 ? -8.550 -9.777 1.473 1.00 95.69 110 TYR A CA 1
ATOM 872 C C . TYR A 1 110 ? -10.009 -9.657 1.924 1.00 95.69 110 TYR A C 1
ATOM 874 O O . TYR A 1 110 ? -10.836 -9.185 1.144 1.00 95.69 110 TYR A O 1
ATOM 882 N N . PRO A 1 111 ? -10.356 -10.087 3.152 1.00 95.81 111 PRO A N 1
ATOM 883 C CA . PRO A 1 111 ? -11.730 -10.007 3.655 1.00 95.81 111 PRO A CA 1
ATOM 884 C C . PRO A 1 111 ? -12.176 -8.584 4.010 1.00 95.81 111 PRO A C 1
ATOM 886 O O . PRO A 1 111 ? -13.363 -8.368 4.269 1.00 95.81 111 PRO A O 1
ATOM 889 N N . GLY A 1 112 ? -11.252 -7.621 4.050 1.00 97.00 112 GLY A N 1
ATOM 890 C CA . GLY A 1 112 ? -11.573 -6.226 4.305 1.00 97.00 112 GLY A CA 1
ATOM 891 C C . GLY A 1 112 ? -10.788 -5.238 3.453 1.00 97.00 112 GLY A C 1
ATOM 892 O O . GLY A 1 112 ? -9.825 -5.579 2.770 1.00 97.00 112 GLY A O 1
ATOM 893 N N . TYR A 1 113 ? -11.219 -3.984 3.502 1.00 96.12 113 TYR A N 1
ATOM 894 C CA . TYR A 1 113 ? -10.640 -2.870 2.759 1.00 96.12 113 TYR A CA 1
ATOM 895 C C . TYR A 1 113 ? -10.794 -1.562 3.538 1.00 96.12 113 TYR A C 1
ATOM 897 O O . TYR A 1 113 ? -11.555 -1.484 4.501 1.00 96.12 113 TYR A O 1
ATOM 905 N N . TRP A 1 114 ? -10.071 -0.528 3.113 1.00 95.81 114 TRP A N 1
ATOM 906 C CA . TRP A 1 114 ? -10.215 0.834 3.624 1.00 95.81 114 TRP A CA 1
ATOM 907 C C . TRP A 1 114 ? -10.667 1.764 2.504 1.00 95.81 114 TRP A C 1
ATOM 909 O O . TRP A 1 114 ? -10.206 1.646 1.372 1.00 95.81 114 TRP A O 1
ATOM 919 N N . THR A 1 115 ? -11.547 2.697 2.843 1.00 93.50 115 THR A N 1
ATOM 920 C CA . THR A 1 115 ? -11.965 3.825 2.007 1.00 93.50 115 THR A CA 1
ATOM 921 C C . THR A 1 115 ? -11.851 5.122 2.812 1.00 93.50 115 THR A C 1
ATOM 923 O O . THR A 1 115 ? -11.442 5.092 3.977 1.00 93.50 115 THR A O 1
ATOM 926 N N . CYS A 1 116 ? -12.199 6.254 2.209 1.00 91.94 116 CYS A N 1
ATOM 927 C CA . CYS A 1 116 ? -12.342 7.527 2.903 1.00 91.94 116 CYS A CA 1
ATOM 928 C C . CYS A 1 116 ? -13.794 8.009 2.851 1.00 91.94 116 CYS A C 1
ATOM 930 O O . CYS A 1 116 ? -14.470 7.834 1.837 1.00 91.94 116 CYS A O 1
ATOM 932 N N . ASP A 1 117 ? -14.259 8.628 3.935 1.00 91.81 117 ASP A N 1
ATOM 933 C CA . ASP A 1 117 ? -15.524 9.366 3.942 1.00 91.81 117 ASP A CA 1
ATOM 934 C C . ASP A 1 117 ? -15.384 10.740 3.248 1.00 91.81 117 ASP A C 1
ATOM 936 O O . ASP A 1 117 ? -14.298 11.131 2.807 1.00 91.81 117 ASP A O 1
ATOM 940 N N . SER A 1 118 ? -16.480 11.503 3.173 1.00 91.81 118 SER A N 1
ATOM 941 C CA . SER A 1 118 ? -16.505 12.849 2.572 1.00 91.81 118 SER A CA 1
ATOM 942 C C . SER A 1 118 ? -15.590 13.864 3.268 1.00 91.81 118 SER A C 1
ATOM 944 O O . SER A 1 118 ? -15.277 14.903 2.695 1.00 91.81 118 SER A O 1
ATOM 946 N N . THR A 1 119 ? -15.142 13.568 4.488 1.00 92.38 119 THR A N 1
ATOM 947 C CA . THR A 1 119 ? -14.221 14.404 5.269 1.00 92.38 119 THR A CA 1
ATOM 948 C C . THR A 1 119 ? -12.761 13.967 5.116 1.00 92.38 119 THR A C 1
ATOM 950 O O . THR A 1 119 ? -11.869 14.549 5.729 1.00 92.38 119 THR A O 1
ATOM 953 N N . GLY A 1 120 ? -12.498 12.935 4.307 1.00 88.50 120 GLY A N 1
ATOM 954 C CA . GLY A 1 120 ? -11.167 12.373 4.097 1.00 88.50 120 GLY A CA 1
ATOM 955 C C . GLY A 1 120 ? -10.697 11.445 5.221 1.00 88.50 120 GLY A C 1
ATOM 956 O O . GLY A 1 120 ? -9.522 11.072 5.252 1.00 88.50 120 GLY A O 1
ATOM 957 N N . ARG A 1 121 ? -11.576 11.054 6.154 1.00 92.12 121 ARG A N 1
ATOM 958 C CA . ARG A 1 121 ? -11.221 10.124 7.233 1.00 92.12 121 ARG A CA 1
ATOM 959 C C . ARG A 1 121 ? -11.301 8.690 6.742 1.00 92.12 121 ARG A C 1
ATOM 961 O O . ARG A 1 121 ? -12.237 8.313 6.045 1.00 92.12 121 ARG A O 1
ATOM 968 N N . PHE A 1 122 ? -10.333 7.881 7.161 1.00 94.88 122 PHE A N 1
ATOM 969 C CA . PHE A 1 122 ? -10.297 6.463 6.831 1.00 94.88 122 PHE A CA 1
ATOM 970 C C . PHE A 1 122 ? -11.428 5.694 7.518 1.00 94.88 122 PHE A C 1
ATOM 972 O O . PHE A 1 122 ? -11.558 5.739 8.743 1.00 94.88 122 PHE A O 1
ATOM 979 N N . VAL A 1 123 ? -12.166 4.922 6.725 1.00 97.00 123 VAL A N 1
ATOM 980 C CA . VAL A 1 123 ? -13.208 3.998 7.176 1.00 97.00 123 VAL A CA 1
ATOM 981 C C . VAL A 1 123 ? -12.889 2.608 6.639 1.00 97.00 123 VAL A C 1
ATOM 983 O O . VAL A 1 123 ? -12.709 2.408 5.437 1.00 97.00 123 VAL A O 1
ATOM 986 N N . GLY A 1 124 ? -12.732 1.652 7.547 1.00 97.75 124 GLY A N 1
ATOM 987 C CA . GLY A 1 124 ? -12.425 0.267 7.226 1.00 97.75 124 GLY A CA 1
ATOM 988 C C . GLY A 1 124 ? -13.704 -0.546 7.127 1.00 97.75 124 GLY A C 1
ATOM 989 O O . GLY A 1 124 ? -14.659 -0.297 7.854 1.00 97.75 124 GLY A O 1
ATOM 990 N N . HIS A 1 125 ? -13.727 -1.558 6.276 1.00 98.06 125 HIS A N 1
ATOM 991 C CA . HIS A 1 125 ? -14.876 -2.438 6.122 1.00 98.06 125 HIS A CA 1
ATOM 992 C C . HIS A 1 125 ? -14.424 -3.883 5.980 1.00 98.06 125 HIS A C 1
ATOM 994 O O . HIS A 1 125 ? -13.420 -4.164 5.335 1.00 98.06 125 HIS A O 1
ATOM 1000 N N . ASN A 1 126 ? -15.214 -4.800 6.525 1.00 97.19 126 ASN A N 1
ATOM 1001 C CA . ASN A 1 126 ? -15.258 -6.195 6.090 1.00 97.19 126 ASN A CA 1
ATOM 1002 C C . ASN A 1 126 ? -16.727 -6.615 5.895 1.00 97.19 126 ASN A C 1
ATOM 1004 O O . ASN A 1 126 ? -17.615 -5.754 5.855 1.00 97.19 126 ASN A O 1
ATOM 1008 N N . ALA A 1 127 ? -17.001 -7.916 5.773 1.00 96.56 127 ALA A N 1
ATOM 1009 C CA . ALA A 1 127 ? -18.363 -8.428 5.600 1.00 96.56 127 ALA A CA 1
ATOM 1010 C C . ALA A 1 127 ? -19.342 -7.938 6.690 1.00 96.56 127 ALA A C 1
ATOM 1012 O O . ALA A 1 127 ? -20.439 -7.488 6.372 1.00 96.56 127 ALA A O 1
ATOM 1013 N N . SER A 1 128 ? -18.927 -7.945 7.959 1.00 97.38 128 SER A N 1
ATOM 1014 C CA . SER A 1 128 ? -19.835 -7.754 9.104 1.00 97.38 128 SER A CA 1
ATOM 1015 C C . SER A 1 128 ? -19.662 -6.423 9.836 1.00 97.38 128 SER A C 1
ATOM 1017 O O . SER A 1 128 ? -20.554 -6.005 10.577 1.00 97.38 128 SER A O 1
ATOM 1019 N N . TYR A 1 129 ? -18.521 -5.758 9.662 1.00 98.19 129 TYR A N 1
ATOM 1020 C CA . TYR A 1 129 ? -18.124 -4.608 10.462 1.00 98.19 129 TYR A CA 1
ATOM 1021 C C . TYR A 1 129 ? -17.634 -3.439 9.615 1.00 98.19 129 TYR A C 1
ATOM 1023 O O . TYR A 1 129 ? -17.049 -3.600 8.540 1.00 98.19 129 TYR A O 1
ATOM 1031 N N . GLU A 1 130 ? -17.872 -2.253 10.152 1.00 98.06 130 GLU A N 1
ATOM 1032 C CA . GLU A 1 130 ? -17.181 -1.019 9.813 1.00 98.06 130 GLU A CA 1
ATOM 1033 C C . GLU A 1 130 ? -16.169 -0.693 10.917 1.00 98.06 130 GLU A C 1
ATOM 1035 O O . GLU A 1 130 ? -16.400 -0.993 12.088 1.00 98.06 130 GLU A O 1
ATOM 1040 N N . PHE A 1 131 ? -15.037 -0.105 10.555 1.00 98.19 131 PHE A N 1
ATOM 1041 C CA . PHE A 1 131 ? -13.920 0.167 11.446 1.00 98.19 131 PHE A CA 1
ATOM 1042 C C . PHE A 1 131 ? -13.490 1.621 11.334 1.00 98.19 131 PHE A C 1
ATOM 1044 O O . PHE A 1 131 ? -13.406 2.181 10.243 1.00 98.19 131 PHE A O 1
ATOM 1051 N N . ARG A 1 132 ? -13.130 2.209 12.469 1.00 97.50 132 ARG A N 1
ATOM 1052 C CA . ARG A 1 132 ? -12.535 3.545 12.546 1.00 97.50 132 ARG A CA 1
ATOM 1053 C C . ARG A 1 132 ? -11.526 3.588 13.682 1.00 97.50 132 ARG A C 1
ATOM 1055 O O . ARG A 1 132 ? -11.489 2.693 14.527 1.00 97.50 132 ARG A O 1
ATOM 1062 N N . PHE A 1 133 ? -10.712 4.629 13.718 1.00 97.06 133 PHE A N 1
ATOM 1063 C CA . PHE A 1 133 ? -9.789 4.871 14.819 1.00 97.06 133 PHE A CA 1
ATOM 1064 C C . PHE A 1 133 ? -9.661 6.366 15.093 1.00 97.06 133 PHE A C 1
ATOM 1066 O O . PHE A 1 133 ? -9.950 7.201 14.237 1.00 97.06 133 PHE A O 1
ATOM 1073 N N . GLU A 1 134 ? -9.185 6.685 16.286 1.00 95.81 134 GLU A N 1
ATOM 1074 C CA . GLU A 1 134 ? -8.868 8.033 16.735 1.00 95.81 134 GLU A CA 1
ATOM 1075 C C . GLU A 1 134 ? -7.471 8.039 17.356 1.00 95.81 134 GLU A C 1
ATOM 1077 O O . GLU A 1 134 ? -7.101 7.113 18.077 1.00 95.81 134 GLU A O 1
ATOM 1082 N N . ALA A 1 135 ? -6.702 9.089 17.078 1.00 94.38 135 ALA A N 1
ATOM 1083 C CA . ALA A 1 135 ? -5.408 9.346 17.699 1.00 94.38 135 ALA A CA 1
ATOM 1084 C C . ALA A 1 135 ? -5.458 10.737 18.337 1.00 94.38 135 ALA A C 1
ATOM 1086 O O . ALA A 1 135 ? -5.288 11.746 17.652 1.00 94.38 135 ALA A O 1
ATOM 1087 N N . GLN A 1 136 ? -5.745 10.788 19.634 1.00 94.81 136 GLN A N 1
ATOM 1088 C CA . GLN A 1 136 ? -5.918 12.038 20.366 1.00 94.81 136 GLN A CA 1
ATOM 1089 C C . GLN A 1 136 ? -4.578 12.457 20.984 1.00 94.81 136 GLN A C 1
ATOM 1091 O O . GLN A 1 136 ? -4.013 11.680 21.755 1.00 94.81 136 GLN A O 1
ATOM 1096 N N . PRO A 1 137 ? -4.032 13.643 20.667 1.00 93.25 137 PRO A N 1
ATOM 1097 C CA . PRO A 1 137 ? -2.812 14.116 21.305 1.00 93.25 137 PRO A CA 1
ATOM 1098 C C . PRO A 1 137 ? -3.040 14.376 22.798 1.00 93.25 137 PRO A C 1
ATOM 1100 O O . PRO A 1 137 ? -4.061 14.916 23.220 1.00 93.25 137 PRO A O 1
ATOM 1103 N N . LYS A 1 138 ? -2.039 14.012 23.588 1.00 88.69 138 LYS A N 1
ATOM 1104 C CA . LYS A 1 138 ? -1.852 14.367 24.991 1.00 88.69 138 LYS A CA 1
ATOM 1105 C C . LYS A 1 138 ? -0.652 15.315 25.089 1.00 88.69 138 LYS A C 1
ATOM 1107 O O . LYS A 1 138 ? 0.171 15.398 24.175 1.00 88.69 138 LYS A O 1
ATOM 1112 N N . GLY A 1 139 ? -0.553 16.048 26.197 1.00 85.44 139 GLY A N 1
ATOM 1113 C CA . GLY A 1 139 ? 0.628 16.867 26.482 1.00 85.44 139 GLY A CA 1
ATOM 1114 C C . GLY A 1 139 ? 1.926 16.049 26.399 1.00 85.44 139 GLY A C 1
ATOM 1115 O O . GLY A 1 139 ? 1.904 14.822 26.494 1.00 85.44 139 GLY A O 1
ATOM 1116 N N . ALA A 1 140 ? 3.056 16.732 26.204 1.00 86.69 140 ALA A N 1
ATOM 1117 C CA . ALA A 1 140 ? 4.386 16.113 26.112 1.00 86.69 140 ALA A CA 1
ATOM 1118 C C . ALA A 1 140 ? 4.574 15.101 24.953 1.00 86.69 140 ALA A C 1
ATOM 1120 O O . ALA A 1 140 ? 5.369 14.171 25.055 1.00 86.69 140 ALA A O 1
ATOM 1121 N N . GLY A 1 141 ? 3.864 15.275 23.829 1.00 89.19 141 GLY A N 1
ATOM 1122 C CA . GLY A 1 141 ? 4.059 14.455 22.620 1.00 89.19 141 GLY A CA 1
ATOM 1123 C C . GLY A 1 141 ? 3.491 13.032 22.708 1.00 89.19 141 GLY A C 1
ATOM 1124 O O . GLY A 1 141 ? 3.808 12.183 21.868 1.00 89.19 141 GLY A O 1
ATOM 1125 N N . LEU A 1 142 ? 2.657 12.780 23.716 1.00 94.94 142 LEU A N 1
ATOM 1126 C CA . LEU A 1 142 ? 1.941 11.527 23.913 1.00 94.94 142 LEU A CA 1
ATOM 1127 C C . LEU A 1 142 ? 0.625 11.521 23.127 1.00 94.94 142 LEU A C 1
ATOM 1129 O O . LEU A 1 142 ? 0.113 12.563 22.729 1.00 94.94 142 LEU A O 1
ATOM 1133 N N . PHE A 1 143 ? 0.073 10.337 22.890 1.00 95.69 143 PHE A N 1
ATOM 1134 C CA . PHE A 1 143 ? -1.174 10.125 22.163 1.00 95.69 143 PHE A CA 1
ATOM 1135 C C . PHE A 1 143 ? -1.992 9.021 22.831 1.00 95.69 143 PHE A C 1
ATOM 1137 O O . PHE A 1 143 ? -1.444 8.015 23.278 1.00 95.69 143 PHE A O 1
ATOM 1144 N N . ASP A 1 144 ? -3.310 9.175 22.825 1.00 96.56 144 ASP A N 1
ATOM 1145 C CA . ASP A 1 144 ? -4.249 8.088 23.076 1.00 96.56 144 ASP A CA 1
ATOM 1146 C C . ASP A 1 144 ? -4.748 7.575 21.725 1.00 96.56 144 ASP A C 1
ATOM 1148 O O . ASP A 1 144 ? -5.426 8.291 20.985 1.00 96.56 144 ASP A O 1
ATOM 1152 N N . PHE A 1 145 ? -4.400 6.334 21.386 1.00 97.56 145 PHE A N 1
ATOM 1153 C CA . PHE A 1 145 ? -4.883 5.675 20.178 1.00 97.56 145 PHE A CA 1
ATOM 1154 C C . PHE A 1 145 ? -6.033 4.735 20.538 1.00 97.56 145 PHE A C 1
ATOM 1156 O O . PHE A 1 145 ? -5.877 3.853 21.382 1.00 97.56 145 PHE A O 1
ATOM 1163 N N . THR A 1 146 ? -7.192 4.909 19.905 1.00 98.00 146 THR A N 1
ATOM 1164 C CA . THR A 1 146 ? -8.368 4.063 20.137 1.00 98.00 146 THR A CA 1
ATOM 1165 C C . THR A 1 146 ? -8.969 3.606 18.817 1.00 98.00 146 THR A C 1
ATOM 1167 O O . THR A 1 146 ? -9.293 4.419 17.958 1.00 98.00 146 THR A O 1
ATOM 1170 N N . ALA A 1 147 ? -9.145 2.298 18.672 1.00 98.00 147 ALA A N 1
ATOM 1171 C CA . ALA A 1 147 ? -9.772 1.653 17.530 1.00 98.00 147 ALA A CA 1
ATOM 1172 C C . ALA A 1 147 ? -11.193 1.187 17.874 1.00 98.00 147 ALA A C 1
ATOM 1174 O O . ALA A 1 147 ? -11.467 0.738 18.991 1.00 98.00 147 ALA A O 1
ATOM 1175 N N . PHE A 1 148 ? -12.091 1.240 16.894 1.00 98.25 148 PHE A N 1
ATOM 1176 C CA . PHE A 1 148 ? -13.498 0.875 17.036 1.00 98.25 148 PHE A CA 1
ATOM 1177 C C . PHE A 1 148 ? -13.934 -0.054 15.906 1.00 98.25 148 PHE A C 1
ATOM 1179 O O . PHE A 1 148 ? -13.440 0.034 14.780 1.00 98.25 148 PHE A O 1
ATOM 1186 N N . LYS A 1 149 ? -14.893 -0.929 16.218 1.00 98.06 149 LYS A N 1
ATOM 1187 C CA . LYS A 1 149 ? -15.648 -1.715 15.243 1.00 98.06 149 LYS A CA 1
ATOM 1188 C C . LYS A 1 149 ? -17.141 -1.520 15.476 1.00 98.06 149 LYS A C 1
ATOM 1190 O O . LYS A 1 149 ? -17.615 -1.637 16.609 1.00 98.06 149 LYS A O 1
ATOM 1195 N N . LYS A 1 150 ? -17.882 -1.277 14.406 1.00 98.31 150 LYS A N 1
ATOM 1196 C CA . LYS A 1 150 ? -19.332 -1.122 14.389 1.00 98.31 150 LYS A CA 1
ATOM 1197 C C . LYS A 1 150 ? -19.944 -2.272 13.610 1.00 98.31 150 LYS A C 1
ATOM 1199 O O . LYS A 1 150 ? -19.582 -2.500 12.460 1.00 98.31 150 LYS A O 1
ATOM 1204 N N . ASN A 1 151 ? -20.829 -3.033 14.245 1.00 98.00 151 ASN A N 1
ATOM 1205 C CA . ASN A 1 151 ? -21.552 -4.103 13.566 1.00 98.00 151 ASN A CA 1
ATOM 1206 C C . ASN A 1 151 ? -22.532 -3.484 12.558 1.00 98.00 151 ASN A C 1
ATOM 1208 O O . ASN A 1 151 ? -23.328 -2.622 12.930 1.00 98.00 151 ASN A O 1
ATOM 1212 N N . LYS A 1 152 ? -22.477 -3.920 11.297 1.00 97.31 152 LYS A N 1
ATOM 1213 C CA . LYS A 1 152 ? -23.313 -3.367 10.222 1.00 97.31 152 LYS A CA 1
ATOM 1214 C C . LYS A 1 152 ? -24.802 -3.689 10.386 1.00 97.31 152 LYS A C 1
ATOM 1216 O O . LYS A 1 152 ? -25.627 -2.879 9.991 1.00 97.31 152 LYS A O 1
ATOM 1221 N N . ALA A 1 153 ? -25.140 -4.834 10.979 1.00 97.25 153 ALA A N 1
ATOM 1222 C CA . ALA A 1 153 ? -26.522 -5.271 11.171 1.00 97.25 153 ALA A CA 1
ATOM 1223 C C . ALA A 1 153 ? -27.188 -4.600 12.380 1.00 97.25 153 ALA A C 1
ATOM 1225 O O . ALA A 1 153 ? -28.330 -4.167 12.294 1.00 97.25 153 ALA A O 1
ATOM 1226 N N . THR A 1 154 ? -26.484 -4.501 13.511 1.00 97.12 154 THR A N 1
ATOM 1227 C CA . THR A 1 154 ? -27.069 -3.958 14.753 1.00 97.12 154 THR A CA 1
ATOM 1228 C C . THR A 1 154 ? -26.756 -2.484 14.983 1.00 97.12 154 THR A C 1
ATOM 1230 O O . THR A 1 154 ? -27.304 -1.874 15.895 1.00 97.12 154 THR A O 1
ATOM 1233 N N . GLY A 1 155 ? -25.809 -1.914 14.235 1.00 96.88 155 GLY A N 1
ATOM 1234 C CA . GLY A 1 155 ? -25.297 -0.562 14.456 1.00 96.88 155 GLY A CA 1
ATOM 1235 C C . GLY A 1 155 ? -24.461 -0.402 15.731 1.00 96.88 155 GLY A C 1
ATOM 1236 O O . GLY A 1 155 ? -23.905 0.674 15.951 1.00 96.88 155 GLY A O 1
ATOM 1237 N N . ARG A 1 156 ? -24.327 -1.452 16.556 1.00 97.25 156 ARG A N 1
ATOM 1238 C CA . ARG A 1 156 ? -23.587 -1.403 17.821 1.00 97.25 156 ARG A CA 1
ATOM 1239 C C . ARG A 1 156 ? -22.097 -1.210 17.564 1.00 97.25 156 ARG A C 1
ATOM 1241 O O . ARG A 1 156 ? -21.457 -2.046 16.920 1.00 97.25 156 ARG A O 1
ATOM 1248 N N . GLU A 1 157 ? -21.541 -0.146 18.133 1.00 97.88 157 GLU A N 1
ATOM 1249 C CA . GLU A 1 157 ? -20.107 0.130 18.129 1.00 97.88 157 GLU A CA 1
ATOM 1250 C C . GLU A 1 157 ? -19.438 -0.369 19.415 1.00 97.88 157 GLU A C 1
ATOM 1252 O O . GLU A 1 157 ? -19.991 -0.285 20.511 1.00 97.88 157 GLU A O 1
ATOM 1257 N N . THR A 1 158 ? -18.238 -0.929 19.273 1.00 97.75 158 THR A N 1
ATOM 1258 C CA . THR A 1 158 ? -17.420 -1.433 20.379 1.00 97.75 158 THR A CA 1
ATOM 1259 C C . THR A 1 158 ? -15.955 -1.072 20.167 1.00 97.75 158 THR A C 1
ATOM 1261 O O . THR A 1 158 ? -15.461 -1.063 19.037 1.00 97.75 158 THR A O 1
ATOM 1264 N N . ARG A 1 159 ? -15.242 -0.797 21.262 1.00 97.75 159 ARG A N 1
ATOM 1265 C CA . ARG A 1 159 ? -13.792 -0.568 21.248 1.00 97.75 159 ARG A CA 1
ATOM 1266 C C . ARG A 1 159 ? -13.051 -1.870 20.938 1.00 97.75 159 ARG A C 1
ATOM 1268 O O . ARG A 1 159 ? -13.354 -2.915 21.511 1.00 97.75 159 ARG A O 1
ATOM 1275 N N . VAL A 1 160 ? -12.034 -1.795 20.086 1.00 97.06 160 VAL A N 1
ATOM 1276 C CA . VAL A 1 160 ? -11.117 -2.904 19.799 1.00 97.06 160 VAL A CA 1
ATOM 1277 C C . VAL A 1 160 ? -9.920 -2.791 20.741 1.00 97.06 160 VAL A C 1
ATOM 1279 O O . VAL A 1 160 ? -8.965 -2.066 20.466 1.00 97.06 160 VAL A O 1
ATOM 1282 N N . GLY A 1 161 ? -10.007 -3.468 21.889 1.00 94.56 161 GLY A N 1
ATOM 1283 C CA . GLY A 1 161 ? -9.043 -3.325 22.986 1.00 94.56 161 GLY A CA 1
ATOM 1284 C C . GLY A 1 161 ? -7.591 -3.615 22.601 1.00 94.56 161 GLY A C 1
ATOM 1285 O O . GLY A 1 161 ? -6.719 -2.847 22.986 1.00 94.56 161 GLY A O 1
ATOM 1286 N N . GLU A 1 162 ? -7.355 -4.648 21.787 1.00 94.44 162 GLU A N 1
ATOM 1287 C CA . GLU A 1 162 ? -6.022 -5.065 21.309 1.00 94.44 162 GLU A CA 1
ATOM 1288 C C . GLU A 1 162 ? -5.258 -3.945 20.583 1.00 94.44 162 GLU A C 1
ATOM 1290 O O . GLU A 1 162 ? -4.045 -3.828 20.720 1.00 94.44 162 GLU A O 1
ATOM 1295 N N . TYR A 1 163 ? -5.972 -3.084 19.852 1.00 94.75 163 TYR A N 1
ATOM 1296 C CA . TYR A 1 163 ? -5.387 -1.991 19.071 1.00 94.75 163 TYR A CA 1
ATOM 1297 C C . TYR A 1 163 ? -5.646 -0.631 19.712 1.00 94.75 163 TYR A C 1
ATOM 1299 O O . TYR A 1 163 ? -5.690 0.372 19.010 1.00 94.75 163 TYR A O 1
ATOM 1307 N N . SER A 1 164 ? -5.889 -0.578 21.021 1.00 96.62 164 SER A N 1
ATOM 1308 C CA . SER A 1 164 ? -6.226 0.666 21.704 1.00 96.62 164 SER A CA 1
ATOM 1309 C C . SER A 1 164 ? -5.378 0.856 22.960 1.00 96.62 164 SER A C 1
ATOM 1311 O O . SER A 1 164 ? -5.567 0.151 23.954 1.00 96.62 164 SER A O 1
ATOM 1313 N N . THR A 1 165 ? -4.522 1.876 22.958 1.00 96.69 165 THR A N 1
ATOM 1314 C CA . THR A 1 165 ? -3.538 2.134 24.019 1.00 96.69 165 THR A CA 1
ATOM 1315 C C . THR A 1 165 ? -3.455 3.629 24.319 1.00 96.69 165 THR A C 1
ATOM 1317 O O . THR A 1 165 ? -3.487 4.457 23.408 1.00 96.69 165 THR A O 1
ATOM 1320 N N . LYS A 1 166 ? -3.356 3.972 25.607 1.00 95.75 166 LYS A N 1
ATOM 1321 C CA . LYS A 1 166 ? -3.205 5.352 26.088 1.00 95.75 166 LYS A CA 1
ATOM 1322 C C . LYS A 1 166 ? -1.739 5.716 26.300 1.00 95.75 166 LYS A C 1
ATOM 1324 O O . LYS A 1 166 ? -0.925 4.824 26.523 1.00 95.75 166 LYS A O 1
ATOM 1329 N N . ASN A 1 167 ? -1.438 7.013 26.309 1.00 95.06 167 ASN A N 1
ATOM 1330 C CA . ASN A 1 167 ? -0.117 7.564 26.631 1.00 95.06 167 ASN A CA 1
ATOM 1331 C C . ASN A 1 167 ? 1.030 6.947 25.808 1.00 95.06 167 ASN A C 1
ATOM 1333 O O . ASN A 1 167 ? 2.104 6.662 26.337 1.00 95.06 167 ASN A O 1
ATOM 1337 N N . VAL A 1 168 ? 0.807 6.727 24.512 1.00 95.50 168 VAL A N 1
ATOM 1338 C CA . VAL A 1 168 ? 1.832 6.213 23.598 1.00 95.50 168 VAL A CA 1
ATOM 1339 C C . VAL A 1 168 ? 2.566 7.346 22.893 1.00 95.50 168 VAL A C 1
ATOM 1341 O O . VAL A 1 168 ? 1.985 8.382 22.576 1.00 95.50 168 VAL A O 1
ATOM 1344 N N . LEU A 1 169 ? 3.847 7.149 22.590 1.00 96.12 169 LEU A N 1
ATOM 1345 C CA . LEU A 1 169 ? 4.590 8.084 21.742 1.00 96.12 169 LEU A CA 1
ATOM 1346 C C . LEU A 1 169 ? 4.021 8.079 20.316 1.00 96.12 169 LEU A C 1
ATOM 1348 O O . LEU A 1 169 ? 3.471 7.076 19.856 1.00 96.12 169 LEU A O 1
ATOM 1352 N N . ARG A 1 170 ? 4.237 9.160 19.555 1.00 93.25 170 ARG A N 1
ATOM 1353 C CA . ARG A 1 170 ? 3.793 9.261 18.148 1.00 93.25 170 ARG A CA 1
ATOM 1354 C C . ARG A 1 170 ? 4.156 8.035 17.303 1.00 93.25 170 ARG A C 1
ATOM 1356 O O . ARG A 1 170 ? 3.290 7.476 16.641 1.00 93.25 170 ARG A O 1
ATOM 1363 N N . ARG A 1 171 ? 5.407 7.567 17.383 1.00 94.19 171 ARG A N 1
ATOM 1364 C CA . ARG A 1 171 ? 5.876 6.387 16.635 1.00 94.19 171 ARG A CA 1
ATOM 1365 C C . ARG A 1 171 ? 5.071 5.123 16.963 1.00 94.19 171 ARG A C 1
ATOM 1367 O O . ARG A 1 171 ? 4.750 4.359 16.059 1.00 94.19 171 ARG A O 1
ATOM 1374 N N . GLN A 1 172 ? 4.748 4.917 18.238 1.00 94.94 172 GLN A N 1
ATOM 1375 C CA . GLN A 1 172 ? 3.934 3.786 18.690 1.00 94.94 172 GLN A CA 1
ATOM 1376 C C . GLN A 1 172 ? 2.478 3.935 18.226 1.00 94.94 172 GLN A C 1
ATOM 1378 O O . GLN A 1 172 ? 1.872 2.961 17.793 1.00 94.94 172 GLN A O 1
ATOM 1383 N N . SER A 1 173 ? 1.931 5.155 18.247 1.00 95.19 173 SER A N 1
ATOM 1384 C CA . SER A 1 173 ? 0.599 5.448 17.700 1.00 95.19 173 SER A CA 1
ATOM 1385 C C . SER A 1 173 ? 0.511 5.131 16.199 1.00 95.19 173 SER A C 1
ATOM 1387 O O . SER A 1 173 ? -0.425 4.463 15.759 1.00 95.19 173 SER A O 1
ATOM 1389 N N . ASP A 1 174 ? 1.519 5.526 15.414 1.00 94.06 174 ASP A N 1
ATOM 1390 C CA . ASP A 1 174 ? 1.587 5.239 13.976 1.00 94.06 174 ASP A CA 1
ATOM 1391 C C . ASP A 1 174 ? 1.718 3.731 13.687 1.00 94.06 174 ASP A C 1
ATOM 1393 O O . ASP A 1 174 ? 1.164 3.220 12.708 1.00 94.06 174 ASP A O 1
ATOM 1397 N N . GLU A 1 175 ? 2.425 3.000 14.550 1.00 95.12 175 GLU A N 1
ATOM 1398 C CA . GLU A 1 175 ? 2.527 1.543 14.487 1.00 95.12 175 GLU A CA 1
ATOM 1399 C C . GLU A 1 175 ? 1.202 0.849 14.819 1.00 95.12 175 GLU A C 1
ATOM 1401 O O . GLU A 1 175 ? 0.768 -0.006 14.045 1.00 95.12 175 GLU A O 1
ATOM 1406 N N . LEU A 1 176 ? 0.513 1.259 15.889 1.00 96.31 176 LEU A N 1
ATOM 1407 C CA . LEU A 1 176 ? -0.822 0.757 16.233 1.00 96.31 176 LEU A CA 1
ATOM 1408 C C . LEU A 1 176 ? -1.813 1.000 15.095 1.00 96.31 176 LEU A C 1
ATOM 1410 O O . LEU A 1 176 ? -2.520 0.078 14.686 1.00 96.31 176 LEU A O 1
ATOM 1414 N N . LYS A 1 177 ? -1.801 2.209 14.519 1.00 96.06 177 LYS A N 1
ATOM 1415 C CA . LYS A 1 177 ? -2.589 2.550 13.333 1.00 96.06 177 LYS A CA 1
ATOM 1416 C C . LYS A 1 177 ? -2.304 1.590 12.186 1.00 96.06 177 LYS A C 1
ATOM 1418 O O . LYS A 1 177 ? -3.236 1.016 11.630 1.00 96.06 177 LYS A O 1
ATOM 1423 N N . ARG A 1 178 ? -1.033 1.404 11.819 1.00 95.56 178 ARG A N 1
ATOM 1424 C CA . ARG A 1 178 ? -0.640 0.507 10.723 1.00 95.56 178 ARG A CA 1
ATOM 1425 C C . ARG A 1 178 ? -1.104 -0.925 10.979 1.00 95.56 178 ARG A C 1
ATOM 1427 O O . ARG A 1 178 ? -1.689 -1.525 10.082 1.00 95.56 178 ARG A O 1
ATOM 1434 N N . ASN A 1 179 ? -0.865 -1.450 12.176 1.00 96.12 179 ASN A N 1
ATOM 1435 C CA . ASN A 1 179 ? -1.192 -2.830 12.522 1.00 96.12 179 ASN A CA 1
ATOM 1436 C C . ASN A 1 179 ? -2.710 -3.050 12.513 1.00 96.12 179 ASN A C 1
ATOM 1438 O O . ASN A 1 179 ? -3.179 -4.000 11.892 1.00 96.12 179 ASN A O 1
ATOM 1442 N N . PHE A 1 180 ? -3.483 -2.126 13.091 1.00 97.56 180 PHE A N 1
ATOM 1443 C CA . PHE A 1 180 ? -4.946 -2.172 13.050 1.00 97.56 180 PHE A CA 1
ATOM 1444 C C . PHE A 1 180 ? -5.475 -2.123 11.616 1.00 97.56 180 PHE A C 1
ATOM 1446 O O . PHE A 1 180 ? -6.308 -2.933 11.211 1.00 97.56 180 PHE A O 1
ATOM 1453 N N . MET A 1 181 ? -4.949 -1.194 10.819 1.00 97.25 181 MET A N 1
ATOM 1454 C CA . MET A 1 181 ? -5.336 -1.043 9.426 1.00 97.25 181 MET A CA 1
ATOM 1455 C C . MET A 1 181 ? -5.059 -2.307 8.605 1.00 97.25 181 MET A C 1
ATOM 1457 O O . MET A 1 181 ? -5.920 -2.736 7.839 1.00 97.25 181 MET A O 1
ATOM 1461 N N . GLN A 1 182 ? -3.896 -2.936 8.785 1.00 96.25 182 GLN A N 1
ATOM 1462 C CA . GLN A 1 182 ? -3.574 -4.200 8.120 1.00 96.25 182 GLN A CA 1
ATOM 1463 C C . GLN A 1 182 ? -4.461 -5.343 8.603 1.00 96.25 182 GLN A C 1
ATOM 1465 O O . GLN A 1 182 ? -4.981 -6.080 7.771 1.00 96.25 182 GLN A O 1
ATOM 1470 N N . ARG A 1 183 ? -4.707 -5.439 9.915 1.00 96.50 183 ARG A N 1
ATOM 1471 C CA . ARG A 1 183 ? -5.574 -6.456 10.517 1.00 96.50 183 ARG A CA 1
ATOM 1472 C C . ARG A 1 183 ? -6.985 -6.445 9.932 1.00 96.50 183 ARG A C 1
ATOM 1474 O O . ARG A 1 183 ? -7.563 -7.512 9.738 1.00 96.50 183 ARG A O 1
ATOM 1481 N N . VAL A 1 184 ? -7.537 -5.263 9.646 1.00 97.38 184 VAL A N 1
ATOM 1482 C CA . VAL A 1 184 ? -8.845 -5.128 8.980 1.00 97.38 184 VAL A CA 1
ATOM 1483 C C . VAL A 1 184 ? -8.812 -5.701 7.563 1.00 97.38 184 VAL A C 1
ATOM 1485 O O . VAL A 1 184 ? -9.753 -6.380 7.165 1.00 97.38 184 VAL A O 1
ATOM 1488 N N . VAL A 1 185 ? -7.733 -5.459 6.812 1.00 97.12 185 VAL A N 1
ATOM 1489 C CA . VAL A 1 185 ? -7.599 -5.935 5.427 1.00 97.12 185 VAL A CA 1
ATOM 1490 C C . VAL A 1 185 ? -7.366 -7.440 5.367 1.00 97.12 185 VAL A C 1
ATOM 1492 O O . VAL A 1 185 ? -7.946 -8.106 4.516 1.00 97.12 185 VAL A O 1
ATOM 1495 N N . THR A 1 186 ? -6.514 -7.981 6.239 1.00 95.62 186 THR A N 1
ATOM 1496 C CA . THR A 1 186 ? -6.058 -9.375 6.146 1.00 95.62 186 THR A CA 1
ATOM 1497 C C . THR A 1 186 ? -6.962 -10.384 6.841 1.00 95.62 186 THR A C 1
ATOM 1499 O O . THR A 1 186 ? -6.876 -11.560 6.500 1.00 95.62 186 THR A O 1
ATOM 1502 N N . GLY A 1 187 ? -7.846 -9.943 7.743 1.00 91.00 187 GLY A N 1
ATOM 1503 C CA . GLY A 1 187 ? -8.766 -10.836 8.457 1.00 91.00 187 GLY A CA 1
ATOM 1504 C C . GLY A 1 187 ? -8.189 -11.488 9.695 1.00 91.00 187 GLY A C 1
ATOM 1505 O O . GLY A 1 187 ? -6.957 -11.593 9.834 1.00 91.00 187 GLY A O 1
#

Organism: NCBI:txid1076179

Radius of gyration: 20.01 Å; chains: 1; bounding box: 47×34×58 Å